Protein AF-A0A2A5B3B3-F1 (afdb_monomer)

Nearest PDB structures (foldseek):
  5e7t-assembly1_H  TM=2.830E-01  e=7.795E-01  Lactococcus phage Tuc2009
  4aw7-assembly1_A  TM=4.438E-01  e=1.758E+00  Phocaeicola plebeius
  5z5p-assembly1_A  TM=1.724E-01  e=3.014E-02  Canavalia ensiformis
  7y1c-assembly1_Y  TM=3.079E-01  e=1.959E+00  Klebsiella phage Kp9

Mean predicted aligned error: 10.79 Å

Structure (mmCIF, N/CA/C/O backbone):
data_AF-A0A2A5B3B3-F1
#
_entry.id   AF-A0A2A5B3B3-F1
#
loop_
_atom_site.group_PDB
_atom_site.id
_atom_site.type_symbol
_atom_site.label_atom_id
_atom_site.label_alt_id
_atom_site.label_comp_id
_atom_site.label_asym_id
_atom_site.label_entity_id
_atom_site.label_seq_id
_atom_site.pdbx_PDB_ins_code
_atom_site.Cartn_x
_atom_site.Cartn_y
_atom_site.Cartn_z
_atom_site.occupancy
_atom_site.B_iso_or_equiv
_atom_site.auth_seq_id
_atom_site.auth_comp_id
_atom_site.auth_asym_id
_atom_site.auth_atom_id
_atom_site.pdbx_PDB_model_num
ATOM 1 N N . MET A 1 1 ? 0.116 -4.319 -16.650 1.00 27.59 1 MET A N 1
ATOM 2 C CA . MET A 1 1 ? 0.421 -5.768 -16.640 1.00 27.59 1 MET A CA 1
ATOM 3 C C . MET A 1 1 ? 1.674 -6.080 -15.821 1.00 27.59 1 MET A C 1
ATOM 5 O O . MET A 1 1 ? 2.688 -6.594 -16.297 1.00 27.59 1 MET A O 1
ATOM 9 N N . PHE A 1 2 ? 1.588 -5.738 -14.545 1.00 26.83 2 PHE A N 1
ATOM 10 C CA . PHE A 1 2 ? 2.648 -5.792 -13.548 1.00 26.83 2 PHE A CA 1
ATOM 11 C C . PHE A 1 2 ? 1.962 -5.906 -12.208 1.00 26.83 2 PHE A C 1
ATOM 13 O O . PHE A 1 2 ? 0.902 -5.311 -12.077 1.00 26.83 2 PHE A O 1
ATOM 20 N N . PHE A 1 3 ? 2.552 -6.614 -11.249 1.00 30.78 3 PHE A N 1
ATOM 21 C CA . PHE A 1 3 ? 1.989 -6.686 -9.908 1.00 30.78 3 PHE A CA 1
ATOM 22 C C . PHE A 1 3 ? 3.079 -6.775 -8.860 1.00 30.78 3 PHE A C 1
ATOM 24 O O . PHE A 1 3 ? 3.384 -7.839 -8.329 1.00 30.78 3 PHE A O 1
ATOM 31 N N . GLU A 1 4 ? 3.581 -5.609 -8.490 1.00 24.81 4 GLU A N 1
ATOM 32 C CA . GLU A 1 4 ? 3.582 -5.293 -7.070 1.00 24.81 4 GLU A CA 1
ATOM 33 C C . GLU A 1 4 ? 2.116 -5.294 -6.649 1.00 24.81 4 GLU A C 1
ATOM 35 O O . GLU A 1 4 ? 1.311 -4.608 -7.274 1.00 24.81 4 GLU A O 1
ATOM 40 N N . ARG A 1 5 ? 1.726 -6.115 -5.678 1.00 30.06 5 ARG A N 1
ATOM 41 C CA . ARG A 1 5 ? 0.464 -5.888 -4.978 1.00 30.06 5 ARG A CA 1
ATOM 42 C C . ARG A 1 5 ? 0.722 -5.994 -3.510 1.00 30.06 5 ARG A C 1
ATOM 44 O O . ARG A 1 5 ? 1.051 -7.064 -2.996 1.00 30.06 5 ARG A O 1
ATOM 51 N N . ILE A 1 6 ? 0.566 -4.854 -2.869 1.00 29.91 6 ILE A N 1
ATOM 52 C CA . ILE A 1 6 ? 0.465 -4.797 -1.435 1.00 29.91 6 ILE A CA 1
ATOM 53 C C . ILE A 1 6 ? -1.002 -4.817 -1.094 1.00 29.91 6 ILE A C 1
ATOM 55 O O . ILE A 1 6 ? -1.733 -3.913 -1.485 1.00 29.91 6 ILE A O 1
ATOM 59 N N . ILE A 1 7 ? -1.422 -5.878 -0.414 1.00 33.03 7 ILE A N 1
ATOM 60 C CA . ILE A 1 7 ? -2.744 -5.930 0.196 1.00 33.03 7 ILE A CA 1
ATOM 61 C C . ILE A 1 7 ? -2.566 -5.304 1.564 1.00 33.03 7 ILE A C 1
ATOM 63 O O . ILE A 1 7 ? -1.892 -5.866 2.433 1.00 33.03 7 ILE A O 1
ATOM 67 N N . LEU A 1 8 ? -3.127 -4.113 1.721 1.00 30.69 8 LEU A N 1
ATOM 68 C CA . LEU A 1 8 ? -3.201 -3.478 3.012 1.00 30.69 8 LEU A CA 1
ATOM 69 C C . LEU A 1 8 ? -4.588 -3.679 3.611 1.00 30.69 8 LEU A C 1
ATOM 71 O O . LEU A 1 8 ? -5.578 -3.308 2.988 1.00 30.69 8 LEU A O 1
ATOM 75 N N . ILE A 1 9 ? -4.643 -4.230 4.820 1.00 35.09 9 ILE A N 1
ATOM 76 C CA . ILE A 1 9 ? -5.879 -4.437 5.577 1.00 35.09 9 ILE A CA 1
ATOM 77 C C . ILE A 1 9 ? -5.788 -3.614 6.852 1.00 35.09 9 ILE A C 1
ATOM 79 O O . ILE A 1 9 ? -4.831 -3.784 7.598 1.00 35.09 9 ILE A O 1
ATOM 83 N N . VAL A 1 10 ? -6.768 -2.755 7.118 1.00 30.94 10 VAL A N 1
ATOM 84 C CA . VAL A 1 10 ? -6.837 -1.951 8.347 1.00 30.94 10 VAL A CA 1
ATOM 85 C C . VAL A 1 10 ? -8.180 -2.183 9.046 1.00 30.94 10 VAL A C 1
ATOM 87 O O . VAL A 1 10 ? -9.228 -2.125 8.410 1.00 30.94 10 VAL A O 1
ATOM 90 N N . GLU A 1 11 ? -8.152 -2.446 10.350 1.00 30.00 11 GLU A N 1
ATOM 91 C CA . GLU A 1 11 ? -9.247 -2.972 11.173 1.00 30.00 11 GLU A CA 1
ATOM 92 C C . GLU A 1 11 ? -9.235 -2.416 12.611 1.00 30.00 11 GLU A C 1
ATOM 94 O O . GLU A 1 11 ? -8.296 -1.756 13.016 1.00 30.00 11 GLU A O 1
ATOM 99 N N . TYR A 1 12 ? -10.260 -2.699 13.422 1.00 25.06 12 TYR A N 1
ATOM 100 C CA . TYR A 1 12 ? -10.335 -2.397 14.865 1.00 25.06 12 TYR A CA 1
ATOM 101 C C . TYR A 1 12 ? -10.727 -3.654 15.654 1.00 25.06 12 TYR A C 1
ATOM 103 O O . TYR A 1 12 ? -11.556 -4.430 15.178 1.00 25.06 12 TYR A O 1
ATOM 111 N N . GLN A 1 13 ? -10.221 -3.834 16.884 1.00 28.58 13 GLN A N 1
ATOM 112 C CA . GLN A 1 13 ? -10.591 -4.972 17.744 1.00 28.58 13 GLN A CA 1
ATOM 113 C C . GLN A 1 13 ? -10.863 -4.628 19.219 1.00 28.58 13 GLN A C 1
ATOM 115 O O . GLN A 1 13 ? -10.066 -3.967 19.885 1.00 28.58 13 GLN A O 1
ATOM 120 N N . TYR A 1 14 ? -11.950 -5.207 19.754 1.00 26.56 14 TYR A N 1
ATOM 121 C CA . TYR A 1 14 ? -12.186 -5.432 21.187 1.00 26.56 14 TYR A CA 1
ATOM 122 C C . TYR A 1 14 ? -11.670 -6.820 21.600 1.00 26.56 14 TYR A C 1
ATOM 124 O O . TYR A 1 14 ? -11.881 -7.817 20.916 1.00 26.56 14 TYR A O 1
ATOM 132 N N . PHE A 1 15 ? -11.023 -6.874 22.761 1.00 23.19 15 PHE A N 1
ATOM 133 C CA . PHE A 1 15 ? -10.396 -8.060 23.342 1.00 23.19 15 PHE A CA 1
ATOM 134 C C . PHE A 1 15 ? -11.430 -9.037 23.935 1.00 23.19 15 PHE A C 1
ATOM 136 O O . PHE A 1 15 ? -12.363 -8.621 24.622 1.00 23.19 15 PHE A O 1
ATOM 143 N N . SER A 1 16 ? -11.231 -10.346 23.762 1.00 22.64 16 SER A N 1
ATOM 144 C CA . SER A 1 16 ? -11.820 -11.381 24.626 1.00 22.64 16 SER A CA 1
ATOM 145 C C . SER A 1 16 ? -10.868 -12.575 24.721 1.00 22.64 16 SER A C 1
ATOM 147 O O . SER A 1 16 ? -10.699 -13.328 23.768 1.00 22.64 16 SER A O 1
ATOM 149 N N . ILE A 1 17 ? -10.233 -12.745 25.886 1.00 22.00 17 ILE A N 1
ATOM 150 C CA . ILE A 1 17 ? -9.524 -13.979 26.249 1.00 22.00 17 ILE A CA 1
ATOM 151 C C . ILE A 1 17 ? -10.577 -15.051 26.527 1.00 22.00 17 ILE A C 1
ATOM 153 O O . ILE A 1 17 ? -11.366 -14.912 27.460 1.00 22.00 17 ILE A O 1
ATOM 157 N N . VAL A 1 18 ? -10.536 -16.152 25.778 1.00 22.53 18 VAL A N 1
ATOM 158 C CA . VAL A 1 18 ? -11.145 -17.418 26.197 1.00 22.53 18 VAL A CA 1
ATOM 159 C C . VAL A 1 18 ? -10.015 -18.418 26.415 1.00 22.53 18 VAL A C 1
ATOM 161 O O . VAL A 1 18 ? -9.500 -19.025 25.482 1.00 22.53 18 VAL A O 1
ATOM 164 N N . LEU A 1 19 ? -9.604 -18.565 27.674 1.00 24.16 19 LEU A N 1
ATOM 165 C CA . LEU A 1 19 ? -8.874 -19.743 28.134 1.00 24.16 19 LEU A CA 1
ATOM 166 C C . LEU A 1 19 ? -9.893 -20.871 28.303 1.00 24.16 19 LEU A C 1
ATOM 168 O O . LEU A 1 19 ? -10.779 -20.767 29.150 1.00 24.16 19 LEU A O 1
ATOM 172 N N . SER A 1 20 ? -9.753 -21.964 27.553 1.00 22.19 20 SER A N 1
ATOM 173 C CA . SER A 1 20 ? -10.436 -23.217 27.883 1.00 22.19 20 SER A CA 1
ATOM 174 C C . SER A 1 20 ? -9.418 -24.334 28.094 1.00 22.19 20 SER A C 1
ATOM 176 O O . SER A 1 20 ? -8.816 -24.833 27.145 1.00 22.19 20 SER A O 1
ATOM 178 N N . PHE A 1 21 ? -9.261 -24.755 29.347 1.00 30.12 21 PHE A N 1
ATOM 179 C CA . PHE A 1 21 ? -8.814 -26.107 29.663 1.00 30.12 21 PHE A CA 1
ATOM 180 C C . PHE A 1 21 ? -10.044 -27.011 29.706 1.00 30.12 21 PHE A C 1
ATOM 182 O O . PHE A 1 21 ? -11.013 -26.682 30.390 1.00 30.12 21 PHE A O 1
ATOM 189 N N . GLN A 1 22 ? -9.992 -28.180 29.065 1.00 23.42 22 GLN A N 1
ATOM 190 C CA . GLN A 1 22 ? -10.869 -29.281 29.455 1.00 23.42 22 GLN A CA 1
ATOM 191 C C . GLN A 1 22 ? -10.184 -30.639 29.289 1.00 23.42 22 GLN A C 1
ATOM 193 O O . GLN A 1 22 ? -9.881 -31.101 28.194 1.00 23.42 22 GLN A O 1
ATOM 198 N N . HIS A 1 23 ? -9.954 -31.267 30.439 1.00 28.05 23 HIS A N 1
ATOM 199 C CA . HIS A 1 23 ? -9.705 -32.688 30.613 1.00 28.05 23 HIS A CA 1
ATOM 200 C C . HIS A 1 23 ? -11.067 -33.391 30.673 1.00 28.05 23 HIS A C 1
ATOM 202 O O . HIS A 1 23 ? -11.901 -32.994 31.485 1.00 28.05 23 HIS A O 1
ATOM 208 N N . SER A 1 24 ? -11.308 -34.429 29.869 1.00 26.69 24 SER A N 1
ATOM 209 C CA . SER A 1 24 ? -12.260 -35.483 30.244 1.00 26.69 24 SER A CA 1
ATOM 210 C C . SER A 1 24 ? -12.010 -36.784 29.478 1.00 26.69 24 SER A C 1
ATOM 212 O O . SER A 1 24 ? -11.481 -36.813 28.370 1.00 26.69 24 SER A O 1
ATOM 214 N N . THR A 1 25 ? -12.321 -37.864 30.176 1.00 33.91 25 THR A N 1
ATOM 215 C CA . THR A 1 25 ? -11.949 -39.264 29.986 1.00 33.91 25 THR A CA 1
ATOM 216 C C . THR A 1 25 ? -12.931 -40.066 29.120 1.00 33.91 25 THR A C 1
ATOM 218 O O . THR A 1 25 ? -14.130 -39.842 29.211 1.00 33.91 25 THR A O 1
ATOM 221 N N . LEU A 1 26 ? -12.396 -41.089 28.428 1.00 32.44 26 LEU A N 1
ATOM 222 C CA . LEU A 1 26 ? -12.968 -42.429 28.149 1.00 32.44 26 LEU A CA 1
ATOM 223 C C . LEU A 1 26 ? -14.417 -42.544 27.608 1.00 32.44 26 LEU A C 1
ATOM 225 O O . LEU A 1 26 ? -15.369 -42.402 28.365 1.00 32.44 26 LEU A O 1
ATOM 229 N N . ASN A 1 27 ? -14.595 -43.034 26.368 1.00 31.05 27 ASN A N 1
ATOM 230 C CA . ASN A 1 27 ? -14.890 -44.456 26.063 1.00 31.05 27 ASN A CA 1
ATOM 231 C C . ASN A 1 27 ? -15.492 -44.699 24.657 1.00 31.05 27 ASN A C 1
ATOM 233 O O . ASN A 1 27 ? -16.389 -43.995 24.210 1.00 31.05 27 ASN A O 1
ATOM 237 N N . ASN A 1 28 ? -15.068 -45.836 24.091 1.00 29.73 28 ASN A N 1
ATOM 238 C CA . ASN A 1 28 ? -15.704 -46.709 23.092 1.00 29.73 28 ASN A CA 1
ATOM 239 C C . ASN A 1 28 ? -15.605 -46.415 21.580 1.00 29.73 28 ASN A C 1
ATOM 241 O O . ASN A 1 28 ? -16.316 -45.610 20.988 1.00 29.73 28 ASN A O 1
ATOM 245 N N . PHE A 1 29 ? -14.758 -47.254 20.975 1.00 31.16 29 PHE A N 1
ATOM 246 C CA . PHE A 1 29 ? -14.658 -47.653 19.576 1.00 31.16 29 PHE A CA 1
ATOM 247 C C . PHE A 1 29 ? -15.926 -48.340 19.040 1.00 31.16 29 PHE A C 1
ATOM 249 O O . PHE A 1 29 ? -16.520 -49.171 19.724 1.00 31.16 29 PHE A O 1
ATOM 256 N N . ASN A 1 30 ? -16.207 -48.130 17.750 1.00 27.97 30 ASN A N 1
ATOM 257 C CA . ASN A 1 30 ? -16.529 -49.215 16.815 1.00 27.97 30 ASN A CA 1
ATOM 258 C C . ASN A 1 30 ? -16.166 -48.785 15.384 1.00 27.97 30 ASN A C 1
ATOM 260 O O . ASN A 1 30 ? -16.837 -47.955 14.776 1.00 27.97 30 ASN A O 1
ATOM 264 N N . LEU A 1 31 ? -15.073 -49.352 14.868 1.00 34.12 31 LEU A N 1
ATOM 265 C CA . LEU A 1 31 ? -14.615 -49.227 13.485 1.00 34.12 31 LEU A CA 1
ATOM 266 C C . LEU A 1 31 ? -15.089 -50.459 12.711 1.00 34.12 31 LEU A C 1
ATOM 268 O O . LEU A 1 31 ? -14.808 -51.594 13.097 1.00 34.12 31 LEU A O 1
ATOM 272 N N . ILE A 1 32 ? -15.820 -50.219 11.625 1.00 34.78 32 ILE A N 1
ATOM 273 C CA . ILE A 1 32 ? -16.221 -51.240 10.659 1.00 34.78 32 ILE A CA 1
ATOM 274 C C . ILE A 1 32 ? -14.987 -51.715 9.884 1.00 34.78 32 ILE A C 1
ATOM 276 O O . ILE A 1 32 ? -14.178 -50.921 9.407 1.00 34.78 32 ILE A O 1
ATOM 280 N N . ASN A 1 33 ? -14.884 -53.038 9.778 1.00 32.62 33 ASN A N 1
ATOM 281 C CA . ASN A 1 33 ? -13.862 -53.790 9.064 1.00 32.62 33 ASN A CA 1
ATOM 282 C C . ASN A 1 33 ? -13.770 -53.427 7.575 1.00 32.62 33 ASN A C 1
ATOM 284 O O . ASN A 1 33 ? -14.748 -53.567 6.843 1.00 32.62 33 ASN A O 1
ATOM 288 N N . VAL A 1 34 ? -12.548 -53.164 7.109 1.00 32.88 34 VAL A N 1
ATOM 289 C CA . VAL A 1 34 ? -12.091 -53.578 5.776 1.00 32.88 34 VAL A CA 1
ATOM 290 C C . VAL A 1 34 ? -10.755 -54.293 5.964 1.00 32.88 34 VAL A C 1
ATOM 292 O O . VAL A 1 34 ? -9.739 -53.683 6.286 1.00 32.88 34 VAL A O 1
ATOM 295 N N . PHE A 1 35 ? -10.780 -55.615 5.813 1.00 33.09 35 PHE A N 1
ATOM 296 C CA . PHE A 1 35 ? -9.584 -56.438 5.665 1.00 33.09 35 PHE A CA 1
ATOM 297 C C . PHE A 1 35 ? -9.117 -56.362 4.211 1.00 33.09 35 PHE A C 1
ATOM 299 O O . PHE A 1 35 ? -9.934 -56.567 3.319 1.00 33.09 35 PHE A O 1
ATOM 306 N N . LEU A 1 36 ? -7.811 -56.187 3.993 1.00 29.66 36 LEU A N 1
ATOM 307 C CA . LEU A 1 36 ? -7.030 -57.042 3.090 1.00 29.66 36 LEU A CA 1
ATOM 308 C C . LEU A 1 36 ? -5.521 -56.855 3.346 1.00 29.66 36 LEU A C 1
ATOM 310 O O . LEU A 1 36 ? -4.916 -55.853 2.987 1.00 29.66 36 LEU A O 1
ATOM 314 N N . LEU A 1 37 ? -4.971 -57.854 4.045 1.00 38.91 37 LEU A N 1
ATOM 315 C CA . LEU A 1 37 ? -3.647 -58.474 3.896 1.00 38.91 37 LEU A CA 1
ATOM 316 C C . LEU A 1 37 ? -2.558 -57.673 3.155 1.00 38.91 37 LEU A C 1
ATOM 318 O O . LEU A 1 37 ? -2.475 -57.769 1.940 1.00 38.91 37 LEU A O 1
ATOM 322 N N . TYR A 1 38 ? -1.636 -57.045 3.893 1.00 36.12 38 TYR A N 1
ATOM 323 C CA . TYR A 1 38 ? -0.226 -56.907 3.496 1.00 36.12 38 TYR A CA 1
ATOM 324 C C . TYR A 1 38 ? 0.662 -56.874 4.753 1.00 36.12 38 TYR A C 1
ATOM 326 O O . TYR A 1 38 ? 0.237 -56.439 5.823 1.00 36.12 38 TYR A O 1
ATOM 334 N N . GLU A 1 39 ? 1.863 -57.438 4.643 1.00 42.19 39 GLU A N 1
ATOM 335 C CA . GLU A 1 39 ? 2.746 -57.828 5.746 1.00 42.19 39 GLU A CA 1
ATOM 336 C C . GLU A 1 39 ? 3.036 -56.732 6.792 1.00 42.19 39 GLU A C 1
ATOM 338 O O . GLU A 1 39 ? 3.259 -55.560 6.484 1.00 42.19 39 GLU A O 1
ATOM 343 N N . LYS A 1 40 ? 3.092 -57.163 8.062 1.00 46.00 40 LYS A N 1
ATOM 344 C CA . LYS A 1 40 ? 3.142 -56.363 9.303 1.00 46.00 40 LYS A CA 1
ATOM 345 C C . LYS A 1 40 ? 4.303 -55.360 9.451 1.00 46.00 40 LYS A C 1
ATOM 347 O O . LYS A 1 40 ? 4.332 -54.657 10.454 1.00 46.00 40 LYS A O 1
ATOM 352 N N . ASN A 1 41 ? 5.208 -55.237 8.482 1.00 49.62 41 ASN A N 1
ATOM 353 C CA . ASN A 1 41 ? 6.375 -54.350 8.578 1.00 49.62 41 ASN A CA 1
ATOM 354 C C . ASN A 1 41 ? 6.298 -53.078 7.715 1.00 49.62 41 ASN A C 1
ATOM 356 O O . ASN A 1 41 ? 7.149 -52.207 7.871 1.00 49.62 41 ASN A O 1
ATOM 360 N N . TYR A 1 42 ? 5.273 -52.910 6.868 1.00 48.91 42 TYR A N 1
ATOM 361 C CA . TYR A 1 42 ? 5.148 -51.717 6.006 1.00 48.91 42 TYR A CA 1
ATOM 362 C C . TYR A 1 42 ? 4.035 -50.744 6.413 1.00 48.91 42 TYR A C 1
ATOM 364 O O . TYR A 1 42 ? 4.020 -49.608 5.943 1.00 48.91 42 TYR A O 1
ATOM 372 N N . PHE A 1 43 ? 3.139 -51.130 7.328 1.00 50.00 43 PHE A N 1
ATOM 373 C CA . PHE A 1 43 ? 2.037 -50.263 7.768 1.00 50.00 43 PHE A CA 1
ATOM 374 C C . PHE A 1 43 ? 2.539 -48.989 8.472 1.00 50.00 43 PHE A C 1
ATOM 376 O O . PHE A 1 43 ? 2.031 -47.898 8.225 1.00 50.00 43 PHE A O 1
ATOM 383 N N . PHE A 1 44 ? 3.607 -49.100 9.272 1.00 51.72 44 PHE A N 1
ATOM 384 C CA . PHE A 1 44 ? 4.262 -47.937 9.881 1.00 51.72 44 PHE A CA 1
ATOM 385 C C . PHE A 1 44 ? 4.984 -47.055 8.855 1.00 51.72 44 PHE A C 1
ATOM 387 O O . PHE A 1 44 ? 4.979 -45.837 9.002 1.00 51.72 44 PHE A O 1
ATOM 394 N N . ILE A 1 45 ? 5.549 -47.640 7.793 1.00 57.19 45 ILE A N 1
ATOM 395 C CA . ILE A 1 45 ? 6.221 -46.888 6.720 1.00 57.19 45 ILE A CA 1
ATOM 396 C C . ILE A 1 45 ? 5.194 -46.083 5.911 1.00 57.19 45 ILE A C 1
ATOM 398 O O . ILE A 1 45 ? 5.449 -44.928 5.578 1.00 57.19 45 ILE A O 1
ATOM 402 N N . PHE A 1 46 ? 4.006 -46.644 5.667 1.00 54.16 46 PHE A N 1
ATOM 403 C CA . PHE A 1 46 ? 2.924 -45.944 4.972 1.00 54.16 46 PHE A CA 1
ATOM 404 C C . PHE A 1 46 ? 2.334 -44.800 5.812 1.00 54.16 46 PHE A C 1
ATOM 406 O O . PHE A 1 46 ? 2.076 -43.726 5.277 1.00 54.16 46 PHE A O 1
ATOM 413 N N . LEU A 1 47 ? 2.188 -44.983 7.132 1.00 52.75 47 LEU A N 1
ATOM 414 C CA . LEU A 1 47 ? 1.723 -43.925 8.041 1.00 52.75 47 LEU A CA 1
ATOM 415 C C . LEU A 1 47 ? 2.751 -42.783 8.176 1.00 52.75 47 LEU A C 1
ATOM 417 O O . LEU A 1 47 ? 2.373 -41.615 8.246 1.00 52.75 47 LEU A O 1
ATOM 421 N N . PHE A 1 48 ? 4.047 -43.115 8.159 1.00 53.41 48 PHE A N 1
ATOM 422 C CA . PHE A 1 48 ? 5.139 -42.138 8.183 1.00 53.41 48 PHE A CA 1
ATOM 423 C C . PHE A 1 48 ? 5.208 -41.340 6.870 1.00 53.41 48 PHE A C 1
ATOM 425 O O . PHE A 1 48 ? 5.345 -40.121 6.902 1.00 53.41 48 PHE A O 1
ATOM 432 N N . PHE A 1 49 ? 5.007 -41.990 5.716 1.00 52.28 49 PHE A N 1
ATOM 433 C CA . PHE A 1 49 ? 4.887 -41.297 4.426 1.00 52.28 49 PHE A CA 1
ATOM 434 C C . PHE A 1 49 ? 3.624 -40.429 4.335 1.00 52.28 49 PHE A C 1
ATOM 436 O O . PHE A 1 49 ? 3.684 -39.329 3.793 1.00 52.28 49 PHE A O 1
ATOM 443 N N . TYR A 1 50 ? 2.499 -40.861 4.915 1.00 51.81 50 TYR A N 1
ATOM 444 C CA . TYR A 1 50 ? 1.264 -40.070 4.942 1.00 51.81 50 TYR A CA 1
ATOM 445 C C . TYR A 1 50 ? 1.411 -38.788 5.784 1.00 51.81 50 TYR A C 1
ATOM 447 O O . TYR A 1 50 ? 0.913 -37.735 5.394 1.00 51.81 50 TYR A O 1
ATOM 455 N N . PHE A 1 51 ? 2.177 -38.833 6.883 1.00 48.91 51 PHE A N 1
ATOM 456 C CA . PHE A 1 51 ? 2.527 -37.640 7.671 1.00 48.91 51 PHE A CA 1
ATOM 457 C C . PHE A 1 51 ? 3.504 -36.692 6.951 1.00 48.91 51 PHE A C 1
ATOM 459 O O . PHE A 1 51 ? 3.450 -35.480 7.165 1.00 48.91 51 PHE A O 1
ATOM 466 N N . PHE A 1 52 ? 4.364 -37.213 6.070 1.00 48.00 52 PHE A N 1
ATOM 467 C CA . PHE A 1 52 ? 5.266 -36.390 5.255 1.00 48.00 52 PHE A CA 1
ATOM 468 C C . PHE A 1 52 ? 4.581 -35.750 4.036 1.00 48.00 52 PHE A C 1
ATOM 470 O O . PHE A 1 52 ? 5.003 -34.680 3.607 1.00 48.00 52 PHE A O 1
ATOM 477 N N . ILE A 1 53 ? 3.504 -36.344 3.510 1.00 50.56 53 ILE A N 1
ATOM 478 C CA . ILE A 1 53 ? 2.774 -35.813 2.342 1.00 50.56 53 ILE A CA 1
ATOM 479 C C . ILE A 1 53 ? 1.732 -34.745 2.736 1.00 50.56 53 ILE A C 1
ATOM 481 O O . ILE A 1 53 ? 1.372 -33.912 1.910 1.00 50.56 53 ILE A O 1
ATOM 485 N N . LEU A 1 54 ? 1.299 -34.683 4.001 1.00 43.62 54 LEU A N 1
ATOM 486 C CA . LEU A 1 54 ? 0.350 -33.661 4.480 1.00 43.62 54 LEU A CA 1
ATOM 487 C C . LEU A 1 54 ? 0.994 -32.325 4.898 1.00 43.62 54 LEU A C 1
ATOM 489 O O . LEU A 1 54 ? 0.285 -31.411 5.306 1.00 43.62 54 LEU A O 1
ATOM 493 N N . ASN A 1 55 ? 2.313 -32.174 4.747 1.00 40.25 55 ASN A N 1
ATOM 494 C CA . ASN A 1 55 ? 3.013 -30.893 4.895 1.00 40.25 55 ASN A CA 1
ATOM 495 C C . ASN A 1 55 ? 3.265 -30.221 3.538 1.00 40.25 55 ASN A C 1
ATOM 497 O O . ASN A 1 55 ? 4.323 -29.635 3.300 1.00 40.25 55 ASN A O 1
ATOM 501 N N . THR A 1 56 ? 2.297 -30.276 2.622 1.00 40.38 56 THR A N 1
ATOM 502 C CA . THR A 1 56 ? 2.276 -29.291 1.542 1.00 40.38 56 THR A CA 1
ATOM 503 C C . THR A 1 56 ? 1.897 -27.958 2.168 1.00 40.38 56 THR A C 1
ATOM 505 O O . THR A 1 56 ? 0.717 -27.657 2.343 1.00 40.38 56 THR A O 1
ATOM 508 N N . ASN A 1 57 ? 2.912 -27.182 2.553 1.00 37.12 57 ASN A N 1
ATOM 509 C CA . ASN A 1 57 ? 2.757 -25.770 2.858 1.00 37.12 57 ASN A CA 1
ATOM 510 C C . ASN A 1 57 ? 2.013 -25.136 1.681 1.00 37.12 57 ASN A C 1
ATOM 512 O O . ASN A 1 57 ? 2.564 -24.988 0.590 1.00 37.12 57 ASN A O 1
ATOM 516 N N . CYS A 1 58 ? 0.746 -24.795 1.890 1.00 33.69 58 CYS A N 1
ATOM 517 C CA . CYS A 1 58 ? 0.053 -23.873 1.016 1.00 33.69 58 CYS A CA 1
ATOM 518 C C . CYS A 1 58 ? 0.691 -22.509 1.292 1.00 33.69 58 CYS A C 1
ATOM 520 O O . CYS A 1 58 ? 0.273 -21.801 2.204 1.00 33.69 58 CYS A O 1
ATOM 522 N N . ILE A 1 59 ? 1.775 -22.194 0.581 1.00 41.66 59 ILE A N 1
ATOM 523 C CA . ILE A 1 59 ? 2.395 -20.872 0.631 1.00 41.66 59 ILE A CA 1
ATOM 524 C C . ILE A 1 59 ? 1.416 -19.943 -0.088 1.00 41.66 59 ILE A C 1
ATOM 526 O O . ILE A 1 59 ? 1.309 -19.935 -1.316 1.00 41.66 59 ILE A O 1
ATOM 530 N N . GLY A 1 60 ? 0.589 -19.271 0.699 1.00 47.56 60 GLY A N 1
ATOM 531 C CA . GLY A 1 60 ? -0.204 -18.137 0.262 1.00 47.56 60 GLY A CA 1
ATOM 532 C C . GLY A 1 60 ? 0.336 -16.900 0.951 1.00 47.56 60 GLY A C 1
ATOM 533 O O . GLY A 1 60 ? 0.563 -16.970 2.151 1.00 47.56 60 GLY A O 1
ATOM 534 N N . GLN A 1 61 ? 0.506 -15.820 0.185 1.00 59.53 61 GLN A N 1
ATOM 535 C CA . GLN A 1 61 ? 0.681 -14.426 0.607 1.00 59.53 61 GLN A CA 1
ATOM 536 C C . GLN A 1 61 ? 1.699 -14.189 1.715 1.00 59.53 61 GLN A C 1
ATOM 538 O O . GLN A 1 61 ? 1.520 -14.568 2.872 1.00 59.53 61 GLN A O 1
ATOM 543 N N . THR A 1 62 ? 2.744 -13.436 1.390 1.00 75.00 62 THR A N 1
ATOM 544 C CA . THR A 1 62 ? 3.750 -13.109 2.396 1.00 75.00 62 THR A CA 1
ATOM 545 C C . THR A 1 62 ? 3.228 -11.964 3.257 1.00 75.00 62 THR A C 1
ATOM 547 O O . THR A 1 62 ? 3.325 -10.801 2.870 1.00 75.00 62 THR A O 1
ATOM 550 N N . LEU A 1 63 ? 2.658 -12.281 4.424 1.00 88.44 63 LEU A N 1
ATOM 551 C CA . LEU A 1 63 ? 2.415 -11.282 5.464 1.00 88.44 63 LEU A CA 1
ATOM 552 C C . LEU A 1 63 ? 3.762 -10.670 5.858 1.00 88.44 63 LEU A C 1
ATOM 554 O O . LEU A 1 63 ? 4.621 -11.359 6.407 1.00 88.44 63 LEU A O 1
ATOM 558 N N . TYR A 1 64 ? 3.946 -9.388 5.567 1.00 90.94 64 TYR A N 1
ATOM 559 C CA . TYR A 1 64 ? 5.191 -8.679 5.838 1.00 90.94 64 TYR A CA 1
ATOM 560 C C . TYR A 1 64 ? 5.156 -7.959 7.182 1.00 90.94 64 TYR A C 1
ATOM 562 O O . TYR A 1 64 ? 6.111 -8.029 7.955 1.00 90.94 64 TYR A O 1
ATOM 570 N N . HIS A 1 65 ? 4.045 -7.289 7.485 1.00 93.94 65 HIS A N 1
ATOM 571 C CA . HIS A 1 65 ? 3.862 -6.607 8.758 1.00 93.94 65 HIS A CA 1
ATOM 572 C C . HIS A 1 65 ? 2.417 -6.730 9.227 1.00 93.94 65 HIS A C 1
ATOM 574 O O . HIS A 1 65 ? 1.497 -6.611 8.428 1.00 93.94 65 HIS A O 1
ATOM 580 N N . ALA A 1 66 ? 2.229 -6.957 10.521 1.00 92.31 66 ALA A N 1
ATOM 581 C CA . ALA A 1 66 ? 0.935 -6.934 11.182 1.00 92.31 66 ALA A CA 1
ATOM 582 C C . ALA A 1 66 ? 1.094 -6.225 12.518 1.00 92.31 66 ALA A C 1
ATOM 584 O O . ALA A 1 66 ? 2.124 -6.405 13.176 1.00 92.31 66 ALA A O 1
ATOM 585 N N . ASP A 1 67 ? 0.090 -5.462 12.933 1.00 92.44 67 ASP A N 1
ATOM 586 C CA . ASP A 1 67 ? 0.159 -4.789 14.218 1.00 92.44 67 ASP A CA 1
ATOM 587 C C . ASP A 1 67 ? -1.183 -4.370 14.796 1.00 92.44 67 ASP A C 1
ATOM 589 O O . ASP A 1 67 ? -2.122 -4.128 14.051 1.00 92.44 67 ASP A O 1
ATOM 593 N N . LEU A 1 68 ? -1.229 -4.218 16.121 1.00 92.00 68 LEU A N 1
ATOM 594 C CA . LEU A 1 68 ? -2.413 -3.872 16.902 1.00 92.00 68 LEU A CA 1
ATOM 595 C C . LEU A 1 68 ? -2.058 -2.802 17.947 1.00 92.00 68 LEU A C 1
ATOM 597 O O . LEU A 1 68 ? -1.319 -3.072 18.894 1.00 92.00 68 LEU A O 1
ATOM 601 N N . TYR A 1 69 ? -2.584 -1.587 17.798 1.00 94.94 69 TYR A N 1
ATOM 602 C CA . TYR A 1 69 ? -2.174 -0.418 18.591 1.00 94.94 69 TYR A CA 1
ATOM 603 C C . TYR A 1 69 ? -3.247 0.675 18.587 1.00 94.94 69 TYR A C 1
ATOM 605 O O . TYR A 1 69 ? -4.154 0.650 17.771 1.00 94.94 69 TYR A O 1
ATOM 613 N N . LYS A 1 70 ? -3.163 1.660 19.487 1.00 96.44 70 LYS A N 1
ATOM 614 C CA . LYS A 1 70 ? -4.072 2.819 19.478 1.00 96.44 70 LYS A CA 1
ATOM 615 C C . LYS A 1 70 ? -3.571 3.889 18.524 1.00 96.44 70 LYS A C 1
ATOM 617 O O . LYS A 1 70 ? -2.525 4.477 18.778 1.00 96.44 70 LYS A O 1
ATOM 622 N N . GLY A 1 71 ? -4.285 4.156 17.444 1.00 96.69 71 GLY A N 1
ATOM 623 C CA . GLY A 1 71 ? -3.803 5.125 16.472 1.00 96.69 71 GLY A CA 1
ATOM 624 C C . GLY A 1 71 ? -4.469 4.995 15.121 1.00 96.69 71 GLY A C 1
ATOM 625 O O . GLY A 1 71 ? -5.644 4.643 15.024 1.00 96.69 71 GLY A O 1
ATOM 626 N N . GLY A 1 72 ? -3.698 5.308 14.091 1.00 97.06 72 GLY A N 1
ATOM 627 C CA . GLY A 1 72 ? -4.139 5.252 12.713 1.00 97.06 72 GLY A CA 1
ATOM 628 C C . GLY A 1 72 ? -3.023 4.819 11.783 1.00 97.06 72 GLY A C 1
ATOM 629 O O . GLY A 1 72 ? -1.920 4.432 12.197 1.00 97.06 72 GLY A O 1
ATOM 630 N N . VAL A 1 73 ? -3.351 4.829 10.506 1.00 98.44 73 VAL A N 1
ATOM 631 C CA . VAL A 1 73 ? -2.473 4.364 9.447 1.00 98.44 73 VAL A CA 1
ATOM 632 C C . VAL A 1 73 ? -2.797 5.102 8.161 1.00 98.44 73 VAL A C 1
ATOM 634 O O . VAL A 1 73 ? -3.952 5.409 7.892 1.00 98.44 73 VAL A O 1
ATOM 637 N N . THR A 1 74 ? -1.780 5.414 7.373 1.00 98.62 74 THR A N 1
ATOM 638 C CA . THR A 1 74 ? -1.921 6.102 6.089 1.00 98.62 74 THR A CA 1
ATOM 639 C C . THR A 1 74 ? -1.000 5.466 5.067 1.00 98.62 74 THR A C 1
ATOM 641 O O . THR A 1 74 ? 0.080 4.972 5.406 1.00 98.62 74 THR A O 1
ATOM 644 N N . GLY A 1 75 ? -1.447 5.440 3.822 1.00 97.44 75 GLY A N 1
ATOM 645 C CA . GLY A 1 75 ? -0.659 4.998 2.691 1.00 97.44 75 GLY A CA 1
ATOM 646 C C . GLY A 1 75 ? -0.893 5.927 1.520 1.00 97.44 75 GLY A C 1
ATOM 647 O O . GLY A 1 75 ? -2.023 6.361 1.319 1.00 97.44 75 GLY A O 1
ATOM 648 N N . ALA A 1 76 ? 0.169 6.260 0.797 1.00 97.06 76 ALA A N 1
ATOM 649 C CA . ALA A 1 76 ? 0.040 7.017 -0.435 1.00 97.06 76 ALA A CA 1
ATOM 650 C C . ALA A 1 76 ? 1.172 6.714 -1.415 1.00 97.06 76 ALA A C 1
ATOM 652 O O . ALA A 1 76 ? 2.297 6.381 -1.010 1.00 97.06 76 ALA A O 1
ATOM 653 N N . GLY A 1 77 ? 0.864 6.853 -2.699 1.00 94.19 77 GLY A N 1
ATOM 654 C CA . GLY A 1 77 ? 1.731 6.525 -3.812 1.00 94.19 77 GLY A CA 1
ATOM 655 C C . GLY A 1 77 ? 2.242 7.726 -4.596 1.00 94.19 77 GLY A C 1
ATOM 656 O O . GLY A 1 77 ? 1.760 8.852 -4.500 1.00 94.19 77 GLY A O 1
ATOM 657 N N . PHE A 1 78 ? 3.269 7.462 -5.389 1.00 93.69 78 PHE A N 1
ATOM 658 C CA . PHE A 1 78 ? 3.750 8.298 -6.478 1.00 93.69 78 PHE A CA 1
ATOM 659 C C . PHE A 1 78 ? 4.268 7.378 -7.580 1.00 93.69 78 PHE A C 1
ATOM 661 O O . PHE A 1 78 ? 4.921 6.371 -7.284 1.00 93.69 78 PHE A O 1
ATOM 668 N N . GLY A 1 79 ? 4.079 7.758 -8.843 1.00 91.75 79 GLY A N 1
ATOM 669 C CA . GLY A 1 79 ? 4.700 7.028 -9.938 1.00 91.75 79 GLY A CA 1
ATOM 670 C C . GLY A 1 79 ? 5.066 7.852 -11.159 1.00 91.75 79 GLY A C 1
ATOM 671 O O . GLY A 1 79 ? 4.475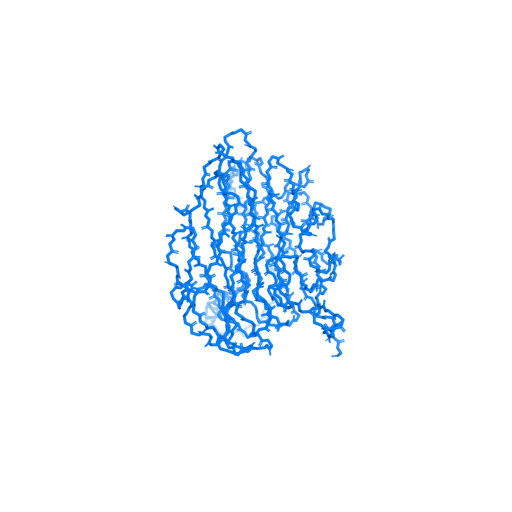 8.877 -11.487 1.00 91.75 79 GLY A O 1
ATOM 672 N N . LEU A 1 80 ? 6.078 7.369 -11.862 1.00 90.81 80 LEU A N 1
ATOM 673 C CA . LEU A 1 80 ? 6.569 7.930 -13.112 1.00 90.81 80 LEU A CA 1
ATOM 674 C C . LEU A 1 80 ? 5.747 7.427 -14.301 1.00 90.81 80 LEU A C 1
ATOM 676 O O . LEU A 1 80 ? 5.161 6.346 -14.250 1.00 90.81 80 LEU A O 1
ATOM 680 N N . ASP A 1 81 ? 5.775 8.166 -15.414 1.00 86.56 81 ASP A N 1
ATOM 681 C CA . ASP A 1 81 ? 5.338 7.592 -16.689 1.00 86.56 81 ASP A CA 1
ATOM 682 C C . ASP A 1 81 ? 6.199 6.368 -17.031 1.00 86.56 81 ASP A C 1
ATOM 684 O O . ASP A 1 81 ? 7.416 6.340 -16.801 1.00 86.56 81 ASP A O 1
ATOM 688 N N . ALA A 1 82 ? 5.594 5.376 -17.678 1.00 78.31 82 ALA A N 1
ATOM 689 C CA . ALA A 1 82 ? 6.338 4.254 -18.225 1.00 78.31 82 ALA A CA 1
ATOM 690 C C . ALA A 1 82 ? 7.474 4.746 -19.141 1.00 78.31 82 ALA A C 1
ATOM 692 O O . ALA A 1 82 ? 7.252 5.351 -20.189 1.00 78.31 82 ALA A O 1
ATOM 693 N N . GLY A 1 83 ? 8.717 4.462 -18.747 1.00 80.62 83 GLY A N 1
ATOM 694 C CA . GLY A 1 83 ? 9.900 4.840 -19.518 1.00 80.62 83 GLY A CA 1
ATOM 695 C C . GLY A 1 83 ? 10.473 6.227 -19.214 1.00 80.62 83 GLY A C 1
ATOM 696 O O . GLY A 1 83 ? 11.545 6.534 -19.739 1.00 80.62 83 GLY A O 1
ATOM 697 N N . SER A 1 84 ? 9.845 7.048 -18.367 1.00 85.88 84 SER A N 1
ATOM 698 C CA . SER A 1 84 ? 10.343 8.400 -18.069 1.00 85.88 84 SER A CA 1
ATOM 699 C C . SER A 1 84 ? 11.367 8.423 -16.932 1.00 85.88 84 SER A C 1
ATOM 701 O O . SER A 1 84 ? 11.742 7.397 -16.386 1.00 85.88 84 SER A O 1
ATOM 703 N N . ASN A 1 85 ? 11.917 9.582 -16.603 1.00 87.12 85 ASN A N 1
ATOM 704 C CA . ASN A 1 85 ? 12.697 9.788 -15.385 1.00 87.12 85 ASN A CA 1
ATOM 705 C C . ASN A 1 85 ? 12.093 10.991 -14.676 1.00 87.12 85 ASN A C 1
ATOM 707 O O . ASN A 1 85 ? 11.518 11.861 -15.332 1.00 87.12 85 ASN A O 1
ATOM 711 N N . GLY A 1 86 ? 12.244 11.070 -13.362 1.00 88.25 86 GLY A N 1
ATOM 712 C CA . GLY A 1 86 ? 11.703 12.202 -12.636 1.00 88.25 86 GLY A CA 1
ATOM 713 C C . GLY A 1 86 ? 11.672 11.989 -11.142 1.00 88.25 86 GLY A C 1
ATOM 714 O O . GLY A 1 86 ? 12.181 11.006 -10.614 1.00 88.25 86 GLY A O 1
ATOM 715 N N . SER A 1 87 ? 11.040 12.947 -10.490 1.00 92.31 87 SER A N 1
ATOM 716 C CA . SER A 1 87 ? 10.922 13.043 -9.047 1.00 92.31 87 SER A CA 1
ATOM 717 C C . SER A 1 87 ? 9.482 13.399 -8.717 1.00 92.31 87 SER A C 1
ATOM 719 O O . SER A 1 87 ? 8.801 14.036 -9.523 1.00 92.31 87 SER A O 1
ATOM 721 N N . GLY A 1 88 ? 9.036 12.991 -7.538 1.00 94.38 88 GLY A N 1
ATOM 722 C CA . GLY A 1 88 ? 7.648 13.102 -7.123 1.00 94.38 88 GLY A CA 1
ATOM 723 C C . GLY A 1 88 ? 7.496 13.499 -5.675 1.00 94.38 88 GLY A C 1
ATOM 724 O O . GLY A 1 88 ? 8.476 13.714 -4.956 1.00 94.38 88 GLY A O 1
ATOM 725 N N . VAL A 1 89 ? 6.245 13.590 -5.252 1.00 96.56 89 VAL A N 1
ATOM 726 C CA . VAL A 1 89 ? 5.874 13.914 -3.880 1.00 96.56 89 VAL A CA 1
ATOM 727 C C . VAL A 1 89 ? 4.804 12.936 -3.445 1.00 96.56 89 VAL A C 1
ATOM 729 O O . VAL A 1 89 ? 3.779 12.852 -4.098 1.00 96.56 89 VAL A O 1
ATOM 732 N N . ILE A 1 90 ? 5.018 12.237 -2.339 1.00 97.62 90 ILE A N 1
ATOM 733 C CA . ILE A 1 90 ? 3.984 11.433 -1.692 1.00 97.62 90 ILE A CA 1
ATOM 734 C C . ILE A 1 90 ? 3.324 12.289 -0.613 1.00 97.62 90 ILE A C 1
ATOM 736 O O . ILE A 1 90 ? 4.022 12.871 0.225 1.00 97.62 90 ILE A O 1
ATOM 740 N N . THR A 1 91 ? 1.994 12.368 -0.627 1.00 97.94 91 THR A N 1
ATOM 741 C CA . THR A 1 91 ? 1.220 13.123 0.365 1.00 97.94 91 THR A CA 1
ATOM 742 C C . THR A 1 91 ? 0.415 12.164 1.228 1.00 97.94 91 THR A C 1
ATOM 744 O O . THR A 1 91 ? -0.405 11.417 0.720 1.00 97.94 91 THR A O 1
ATOM 747 N N . VAL A 1 92 ? 0.649 12.193 2.536 1.00 98.19 92 VAL A N 1
ATOM 748 C CA . VAL A 1 92 ? -0.004 11.332 3.535 1.00 98.19 92 VAL A CA 1
ATOM 749 C C . VAL A 1 92 ? -0.790 12.181 4.530 1.00 98.19 92 VAL A C 1
ATOM 751 O O . VAL A 1 92 ? -0.601 13.395 4.591 1.00 98.19 92 VAL A O 1
ATOM 754 N N . ASN A 1 93 ? -1.636 11.560 5.353 1.00 98.19 93 ASN A N 1
ATOM 755 C CA . ASN A 1 93 ? -2.291 12.246 6.467 1.00 98.19 93 ASN A CA 1
ATOM 756 C C . ASN A 1 93 ? -1.870 11.634 7.806 1.00 98.19 93 ASN A C 1
ATOM 758 O O . ASN A 1 93 ? -2.260 10.516 8.147 1.00 98.19 93 ASN A O 1
ATOM 762 N N . ILE A 1 94 ? -1.062 12.385 8.554 1.00 98.31 94 ILE A N 1
ATOM 763 C CA . ILE A 1 94 ? -0.609 12.035 9.897 1.00 98.31 94 ILE A CA 1
ATOM 764 C C . ILE A 1 94 ? -1.006 13.177 10.848 1.00 98.31 94 ILE A C 1
ATOM 766 O O . ILE A 1 94 ? -0.697 14.342 10.570 1.00 98.31 94 ILE A O 1
ATOM 770 N N . PRO A 1 95 ? -1.677 12.890 11.979 1.00 97.56 95 PRO A N 1
ATOM 771 C CA . PRO A 1 95 ? -1.918 13.889 13.010 1.00 97.56 95 PRO A CA 1
ATOM 772 C C . PRO A 1 95 ? -0.590 14.400 13.598 1.00 97.56 95 PRO A C 1
ATOM 774 O O . PRO A 1 95 ? 0.232 13.588 14.033 1.00 97.56 95 PRO A O 1
ATOM 777 N N . PRO A 1 96 ? -0.375 15.724 13.711 1.00 97.06 96 PRO A N 1
ATOM 778 C CA . PRO A 1 96 ? 0.905 16.289 14.152 1.00 97.06 96 PRO A CA 1
ATOM 779 C C . PRO A 1 96 ? 1.265 15.970 15.610 1.00 97.06 96 PRO A C 1
ATOM 781 O O . PRO A 1 96 ? 2.413 16.152 16.009 1.00 97.06 96 PRO A O 1
ATOM 784 N N . THR A 1 97 ? 0.297 15.517 16.412 1.00 95.75 97 THR A N 1
ATOM 785 C CA . THR A 1 97 ? 0.485 15.106 17.812 1.00 95.75 97 THR A CA 1
ATOM 786 C C . THR A 1 97 ? 0.836 13.630 17.977 1.00 95.75 97 THR A C 1
ATOM 788 O O . THR A 1 97 ? 1.202 13.223 19.078 1.00 95.75 97 THR A O 1
ATOM 791 N N . SER A 1 98 ? 0.734 12.840 16.907 1.00 97.81 98 SER A N 1
ATOM 792 C CA . SER A 1 98 ? 0.986 11.401 16.940 1.00 97.81 98 SER A CA 1
ATOM 793 C C . SER A 1 98 ? 2.478 11.072 17.042 1.00 97.81 98 SER A C 1
ATOM 795 O O . SER A 1 98 ? 3.350 11.923 16.840 1.00 97.81 98 SER A O 1
ATOM 797 N N . THR A 1 99 ? 2.794 9.812 17.334 1.00 98.25 99 THR A N 1
ATOM 798 C CA . THR A 1 99 ? 4.157 9.277 17.229 1.00 98.25 99 THR A CA 1
ATOM 799 C C . THR A 1 99 ? 4.235 8.253 16.104 1.00 98.25 99 THR A C 1
ATOM 801 O O . THR A 1 99 ? 3.334 7.438 15.923 1.00 98.25 99 THR A O 1
ATOM 804 N N . ILE A 1 100 ? 5.317 8.272 15.322 1.00 98.56 100 ILE A N 1
ATOM 805 C CA . ILE A 1 100 ? 5.492 7.285 14.253 1.00 98.56 100 ILE A CA 1
ATOM 806 C C . ILE A 1 100 ? 5.891 5.955 14.874 1.00 98.56 100 ILE A C 1
ATOM 808 O O . ILE A 1 100 ? 6.923 5.842 15.537 1.00 98.56 100 ILE A O 1
ATOM 812 N N . ARG A 1 101 ? 5.069 4.941 14.632 1.00 97.56 101 ARG A N 1
ATOM 813 C CA . ARG A 1 101 ? 5.251 3.600 15.177 1.00 97.56 101 ARG A CA 1
ATOM 814 C C . ARG A 1 101 ? 6.032 2.723 14.209 1.00 97.56 101 ARG A C 1
ATOM 816 O O . ARG A 1 101 ? 6.958 2.015 14.602 1.00 97.56 101 ARG A O 1
ATOM 823 N N . LYS A 1 102 ? 5.671 2.804 12.928 1.00 98.50 102 LYS A N 1
ATOM 824 C CA . LYS A 1 102 ? 6.371 2.136 11.834 1.00 98.50 102 LYS A CA 1
ATOM 825 C C . LYS A 1 102 ? 6.128 2.873 10.526 1.00 98.50 102 LYS A C 1
ATOM 827 O O . LYS A 1 102 ? 5.022 3.347 10.299 1.00 98.50 102 LYS A O 1
ATOM 832 N N . ALA A 1 103 ? 7.129 2.942 9.658 1.00 98.75 103 ALA A N 1
ATOM 833 C CA . ALA A 1 103 ? 6.944 3.414 8.295 1.00 98.75 103 ALA A CA 1
ATOM 834 C C . ALA A 1 103 ? 7.788 2.614 7.304 1.00 98.75 103 ALA A C 1
ATOM 836 O O . ALA A 1 103 ? 8.950 2.298 7.571 1.00 98.75 103 ALA A O 1
ATOM 837 N N . PHE A 1 104 ? 7.206 2.326 6.146 1.00 98.62 104 PHE A N 1
ATOM 838 C CA . PHE A 1 104 ? 7.825 1.565 5.074 1.00 98.62 104 PHE A CA 1
ATOM 839 C C . PHE A 1 104 ? 7.706 2.330 3.764 1.00 98.62 104 PHE A C 1
ATOM 841 O O . PHE A 1 104 ? 6.612 2.742 3.385 1.00 98.62 104 PHE A O 1
ATOM 848 N N . LEU A 1 105 ? 8.830 2.499 3.074 1.00 98.44 105 LEU A N 1
ATOM 849 C CA . LEU A 1 105 ? 8.853 2.962 1.695 1.00 98.44 105 LEU A CA 1
ATOM 850 C C . LEU A 1 105 ? 9.035 1.755 0.782 1.00 98.44 105 LEU A C 1
ATOM 852 O O . LEU A 1 105 ? 9.959 0.960 0.973 1.00 98.44 105 LEU A O 1
ATOM 856 N N . ILE A 1 106 ? 8.142 1.629 -0.187 1.00 96.25 106 ILE A N 1
ATOM 857 C CA . ILE A 1 106 ? 7.938 0.412 -0.959 1.00 96.25 106 ILE A CA 1
ATOM 858 C C . ILE A 1 106 ? 8.017 0.751 -2.441 1.00 96.25 106 ILE A C 1
ATOM 860 O O . ILE A 1 106 ? 7.555 1.814 -2.846 1.00 96.25 106 ILE A O 1
ATOM 864 N N . SER A 1 107 ? 8.624 -0.116 -3.244 1.00 93.00 107 SER A N 1
ATOM 865 C CA . SER A 1 107 ? 8.714 0.079 -4.685 1.00 93.00 107 SER A CA 1
ATOM 866 C C . SER A 1 107 ? 8.861 -1.236 -5.431 1.00 93.00 107 SER A C 1
ATOM 868 O O . SER A 1 107 ? 9.514 -2.169 -4.944 1.00 93.00 107 SER A O 1
ATOM 870 N N . GLY A 1 108 ? 8.332 -1.237 -6.653 1.00 88.69 108 GLY A N 1
ATOM 871 C CA . GLY A 1 108 ? 8.477 -2.332 -7.584 1.00 88.69 108 GLY A CA 1
ATOM 872 C C . GLY A 1 108 ? 9.661 -2.233 -8.484 1.00 88.69 108 GLY A C 1
ATOM 873 O O . GLY A 1 108 ? 9.832 -1.271 -9.223 1.00 88.69 108 GLY A O 1
ATOM 874 N N . ARG A 1 109 ? 10.452 -3.300 -8.474 1.00 88.81 109 ARG A N 1
ATOM 875 C CA . ARG A 1 109 ? 11.508 -3.510 -9.445 1.00 88.81 109 ARG A CA 1
ATOM 876 C C . ARG A 1 109 ? 10.959 -4.337 -10.592 1.00 88.81 109 ARG A C 1
ATOM 878 O O . ARG A 1 109 ? 10.900 -5.565 -10.514 1.00 88.81 109 ARG A O 1
ATOM 885 N N . GLN A 1 110 ? 10.622 -3.677 -11.690 1.00 84.94 110 GLN A N 1
ATOM 886 C CA . GLN A 1 110 ? 10.357 -4.341 -12.958 1.00 84.94 110 GLN A CA 1
ATOM 887 C C . GLN A 1 110 ? 11.662 -4.936 -13.486 1.00 84.94 110 GLN A C 1
ATOM 889 O O . GLN A 1 110 ? 12.641 -4.214 -13.651 1.00 84.94 110 GLN A O 1
ATOM 894 N N . GLY A 1 111 ? 11.669 -6.224 -13.826 1.00 85.19 111 GLY A N 1
ATOM 895 C CA . GLY A 1 111 ? 12.795 -6.891 -14.479 1.00 85.19 111 GLY A CA 1
ATOM 896 C C . GLY A 1 111 ? 14.109 -6.801 -13.702 1.00 85.19 111 GLY A C 1
ATOM 897 O O . GLY A 1 111 ? 14.127 -6.677 -12.484 1.00 85.19 111 GLY A O 1
ATOM 898 N N . LYS A 1 112 ? 15.244 -6.856 -14.401 1.00 87.62 112 LYS A N 1
ATOM 899 C CA . LYS A 1 112 ? 16.606 -6.801 -13.835 1.00 87.62 112 LYS A CA 1
ATOM 900 C C . LYS A 1 112 ? 17.130 -5.365 -13.719 1.00 87.62 112 LYS A C 1
ATOM 902 O O . LYS A 1 112 ? 18.222 -5.071 -14.199 1.00 87.62 112 LYS A O 1
ATOM 907 N N . ALA A 1 113 ? 16.335 -4.467 -13.130 1.00 89.31 113 ALA A N 1
ATOM 908 C CA . ALA A 1 113 ? 16.765 -3.088 -12.890 1.00 89.31 113 ALA A CA 1
ATOM 909 C C . ALA A 1 113 ? 18.063 -3.042 -12.062 1.00 89.31 113 ALA A C 1
ATOM 911 O O . ALA A 1 113 ? 18.185 -3.846 -11.130 1.00 89.31 113 ALA A O 1
ATOM 912 N N . PRO A 1 114 ? 19.005 -2.129 -12.368 1.00 91.75 114 PRO A N 1
ATOM 913 C CA . PRO A 1 114 ? 20.134 -1.854 -11.484 1.00 91.75 114 PRO A CA 1
ATOM 914 C C . PRO A 1 114 ? 19.651 -1.211 -10.179 1.00 91.75 114 PRO A C 1
ATOM 916 O O . PRO A 1 114 ? 18.528 -0.715 -10.109 1.00 91.75 114 PRO A O 1
ATOM 919 N N . ASP A 1 115 ? 20.511 -1.186 -9.162 1.00 94.31 115 ASP A N 1
ATOM 920 C CA . ASP A 1 115 ? 20.204 -0.529 -7.892 1.00 94.31 115 ASP A CA 1
ATOM 921 C C . ASP A 1 115 ? 19.833 0.945 -8.105 1.00 94.31 115 ASP A C 1
ATOM 923 O O . ASP A 1 115 ? 20.470 1.663 -8.886 1.00 94.31 115 ASP A O 1
ATOM 927 N N . LEU A 1 116 ? 18.809 1.409 -7.389 1.00 94.81 116 LEU A N 1
ATOM 928 C CA . LEU A 1 116 ? 18.313 2.776 -7.501 1.00 94.81 116 LEU A CA 1
ATOM 929 C C . LEU A 1 116 ? 18.627 3.559 -6.235 1.00 94.81 116 LEU A C 1
ATOM 931 O O . LEU A 1 116 ? 18.077 3.264 -5.178 1.00 94.81 116 LEU A O 1
ATOM 935 N N . THR A 1 117 ? 19.459 4.595 -6.359 1.00 95.44 117 THR A N 1
ATOM 936 C CA . THR A 1 117 ? 19.664 5.583 -5.291 1.00 95.44 117 THR A CA 1
ATOM 937 C C . THR A 1 117 ? 18.821 6.828 -5.545 1.00 95.44 117 THR A C 1
ATOM 939 O O . THR A 1 117 ? 18.809 7.367 -6.657 1.00 95.44 117 THR A O 1
ATOM 942 N N . PHE A 1 118 ? 18.131 7.287 -4.506 1.00 95.75 118 PHE A N 1
ATOM 943 C CA . PHE A 1 118 ? 17.243 8.447 -4.527 1.00 95.75 118 PHE A CA 1
ATOM 944 C C . PHE A 1 118 ? 17.270 9.165 -3.172 1.00 95.75 118 PHE A C 1
ATOM 946 O O . PHE A 1 118 ? 17.659 8.594 -2.154 1.00 95.75 118 PHE A O 1
ATOM 953 N N . PHE A 1 119 ? 16.867 10.432 -3.153 1.00 97.31 119 PHE A N 1
ATOM 954 C CA . PHE A 1 119 ? 16.795 11.235 -1.938 1.00 97.31 119 PHE A CA 1
ATOM 955 C C . PHE A 1 119 ? 15.360 11.278 -1.411 1.00 97.31 119 PHE A C 1
ATOM 957 O O . PHE A 1 119 ? 14.435 11.602 -2.155 1.00 97.31 119 PHE A O 1
ATOM 964 N N . PHE A 1 120 ? 15.189 10.967 -0.130 1.00 98.06 120 PHE A N 1
ATOM 965 C CA . PHE A 1 120 ? 13.908 10.924 0.566 1.00 98.06 120 PHE A CA 1
ATOM 966 C C . PHE A 1 120 ? 14.084 11.420 2.001 1.00 98.06 120 PHE A C 1
ATOM 968 O O . PHE A 1 120 ? 15.009 11.001 2.697 1.00 98.06 120 PHE A O 1
ATOM 975 N N . ALA A 1 121 ? 13.204 12.321 2.446 1.00 96.25 121 ALA A N 1
ATOM 976 C CA . ALA A 1 121 ? 13.179 12.830 3.823 1.00 96.25 121 ALA A CA 1
ATOM 977 C C . ALA A 1 121 ? 14.566 13.260 4.361 1.00 96.25 121 ALA A C 1
ATOM 979 O O . ALA A 1 121 ? 14.955 12.927 5.479 1.00 96.25 121 ALA A O 1
ATOM 980 N N . GLY A 1 122 ? 15.358 13.962 3.544 1.00 95.12 122 GLY A N 1
ATOM 981 C CA . GLY A 1 122 ? 16.684 14.443 3.948 1.00 95.12 122 GLY A CA 1
ATOM 982 C C . GLY A 1 122 ? 17.837 13.444 3.774 1.00 95.12 122 GLY A C 1
ATOM 983 O O . GLY A 1 122 ? 18.976 13.794 4.077 1.00 95.12 122 GLY A O 1
ATOM 984 N N . ASN A 1 123 ? 17.573 12.224 3.299 1.00 97.62 123 ASN A N 1
ATOM 985 C CA . ASN A 1 123 ? 18.533 11.120 3.278 1.00 97.62 123 ASN A CA 1
ATOM 986 C C . ASN A 1 123 ? 18.640 10.484 1.886 1.00 97.62 123 ASN A C 1
ATOM 988 O O . ASN A 1 123 ? 17.654 10.401 1.161 1.00 97.62 123 ASN A O 1
ATOM 992 N N . ASN A 1 124 ? 19.830 9.990 1.526 1.00 97.12 124 ASN A N 1
ATOM 993 C CA . ASN A 1 124 ? 19.990 9.119 0.360 1.00 97.12 124 ASN A CA 1
ATOM 994 C C . ASN A 1 124 ? 19.620 7.687 0.752 1.00 97.12 124 ASN A C 1
ATOM 996 O O . ASN A 1 124 ? 20.232 7.118 1.657 1.00 97.12 124 ASN A O 1
ATOM 1000 N N . LEU A 1 125 ? 18.639 7.120 0.060 1.00 97.69 125 LEU A N 1
ATOM 1001 C CA . LEU A 1 125 ? 18.203 5.737 0.194 1.00 97.69 125 LEU A CA 1
ATOM 1002 C C . LEU A 1 125 ? 18.533 4.969 -1.084 1.00 97.69 125 LEU A C 1
ATOM 1004 O O . LEU A 1 125 ? 18.605 5.553 -2.166 1.00 97.69 125 LEU A O 1
ATOM 1008 N N . THR A 1 126 ? 18.704 3.654 -0.953 1.00 97.06 126 THR A N 1
ATOM 1009 C CA . THR A 1 126 ? 19.006 2.774 -2.083 1.00 97.06 126 THR A CA 1
ATOM 1010 C C . THR A 1 126 ? 18.096 1.554 -2.060 1.00 97.06 126 THR A C 1
ATOM 1012 O O . THR A 1 126 ? 18.049 0.832 -1.061 1.00 97.06 126 THR A O 1
ATOM 1015 N N . PHE A 1 127 ? 17.399 1.314 -3.171 1.00 95.88 127 PHE A N 1
ATOM 1016 C CA . PHE A 1 127 ? 16.798 0.018 -3.459 1.00 95.88 127 PHE A CA 1
ATOM 1017 C C . PHE A 1 127 ? 17.828 -0.859 -4.164 1.00 95.88 127 PHE A C 1
ATOM 1019 O O . PHE A 1 127 ? 18.183 -0.618 -5.316 1.00 95.88 127 PHE A O 1
ATOM 1026 N N . ASP A 1 128 ? 18.302 -1.866 -3.439 1.00 95.00 128 ASP A N 1
ATOM 1027 C CA . ASP A 1 128 ? 19.218 -2.899 -3.910 1.00 95.00 128 ASP A CA 1
ATOM 1028 C C . ASP A 1 128 ? 18.681 -4.291 -3.537 1.00 95.00 128 ASP A C 1
ATOM 1030 O O . ASP A 1 128 ? 17.616 -4.431 -2.923 1.00 95.00 128 ASP A O 1
AT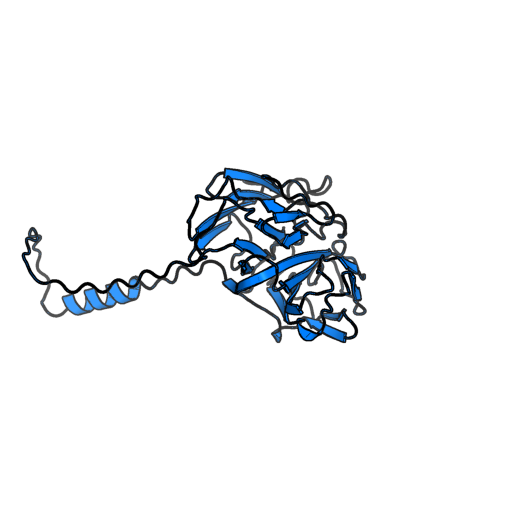OM 1034 N N . SER A 1 129 ? 19.428 -5.337 -3.887 1.00 93.69 129 SER A N 1
ATOM 1035 C CA . SER A 1 129 ? 19.068 -6.730 -3.574 1.00 93.69 129 SER A CA 1
ATOM 1036 C C . SER A 1 129 ? 18.881 -7.034 -2.078 1.00 93.69 129 SER A C 1
ATOM 1038 O O . SER A 1 129 ? 18.188 -7.990 -1.739 1.00 93.69 129 SER A O 1
ATOM 1040 N N . THR A 1 130 ? 19.444 -6.232 -1.165 1.00 95.69 130 THR A N 1
ATOM 1041 C CA . THR A 1 130 ? 19.255 -6.406 0.288 1.00 95.69 130 THR A CA 1
ATOM 1042 C C . THR A 1 130 ? 17.903 -5.888 0.768 1.00 95.69 130 THR A C 1
ATOM 1044 O O . THR A 1 130 ? 17.489 -6.196 1.886 1.00 95.69 130 THR A O 1
ATOM 1047 N N . LYS A 1 131 ? 17.216 -5.092 -0.062 1.00 95.81 131 LYS A N 1
ATOM 1048 C CA . LYS A 1 131 ? 15.876 -4.551 0.207 1.00 95.81 131 LYS A CA 1
ATOM 1049 C C . LYS A 1 131 ? 14.759 -5.372 -0.418 1.00 95.81 131 LYS A C 1
ATOM 1051 O O . LYS A 1 131 ? 13.597 -5.047 -0.202 1.00 95.81 131 LYS A O 1
ATOM 1056 N N . THR A 1 132 ? 15.091 -6.411 -1.181 1.00 91.81 132 THR A N 1
ATOM 1057 C CA . THR A 1 132 ? 14.103 -7.305 -1.782 1.00 91.81 132 THR A CA 1
ATOM 1058 C C . THR A 1 132 ? 13.361 -8.103 -0.711 1.00 91.81 132 THR A C 1
ATOM 1060 O O . THR A 1 132 ? 13.974 -8.679 0.189 1.00 91.81 132 THR A O 1
ATOM 1063 N N . VAL A 1 133 ? 12.036 -8.160 -0.827 1.00 88.25 133 VAL A N 1
ATOM 1064 C CA . VAL A 1 133 ? 11.149 -8.926 0.054 1.00 88.25 133 VAL A CA 1
ATOM 1065 C C . VAL A 1 133 ? 10.267 -9.865 -0.764 1.00 88.25 133 VAL A C 1
ATOM 1067 O O . VAL A 1 133 ? 9.941 -9.586 -1.915 1.00 88.25 133 VAL A O 1
ATOM 1070 N N . GLY A 1 134 ? 9.859 -10.977 -0.152 1.00 82.12 134 GLY A N 1
ATOM 1071 C CA . GLY A 1 134 ? 9.037 -11.983 -0.821 1.00 82.12 134 GLY A CA 1
ATOM 1072 C C . GLY A 1 134 ? 9.801 -12.774 -1.885 1.00 82.12 134 GLY A C 1
ATOM 1073 O O . GLY A 1 134 ? 11.033 -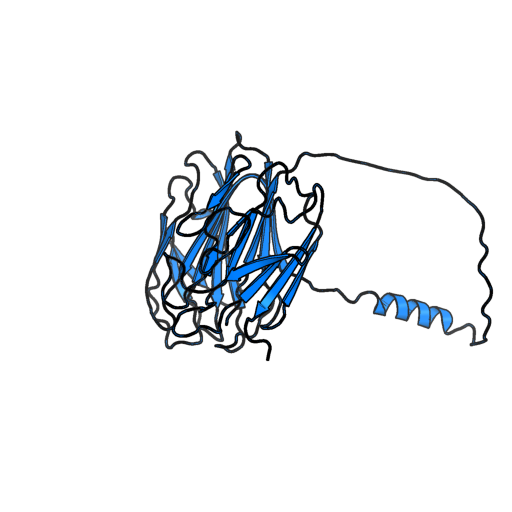12.835 -1.895 1.00 82.12 134 GLY A O 1
ATOM 1074 N N . THR A 1 135 ? 9.051 -13.441 -2.755 1.00 79.81 135 THR A N 1
ATOM 1075 C CA . THR A 1 135 ? 9.598 -14.195 -3.883 1.00 79.81 135 THR A CA 1
ATOM 1076 C C . THR A 1 135 ? 9.704 -13.310 -5.113 1.00 79.81 135 THR A C 1
ATOM 1078 O O . THR A 1 135 ? 8.856 -12.454 -5.351 1.00 79.81 135 THR A O 1
ATOM 1081 N N . PHE A 1 136 ? 10.718 -13.560 -5.940 1.00 83.56 136 PHE A N 1
ATOM 1082 C CA . PHE A 1 136 ? 10.749 -12.992 -7.282 1.00 83.56 136 PHE A CA 1
ATOM 1083 C C . PHE A 1 136 ? 9.522 -13.435 -8.080 1.00 83.56 136 PHE A C 1
ATOM 1085 O O . PHE A 1 136 ? 9.055 -14.564 -7.920 1.00 83.56 136 PHE A O 1
ATOM 1092 N N . PHE A 1 137 ? 9.056 -12.561 -8.964 1.00 78.44 137 PHE A N 1
ATOM 1093 C CA . PHE A 1 137 ? 7.914 -12.822 -9.833 1.00 78.44 137 PHE A CA 1
ATOM 1094 C C . PHE A 1 137 ? 8.209 -12.395 -11.269 1.00 78.44 137 PHE A C 1
ATOM 1096 O O . PHE A 1 137 ? 9.072 -11.556 -11.529 1.00 78.44 137 PHE A O 1
ATOM 1103 N N . SER A 1 138 ? 7.493 -12.964 -12.227 1.00 74.31 138 SER A N 1
ATOM 1104 C CA . SER A 1 138 ? 7.560 -12.572 -13.633 1.00 74.31 138 SER A CA 1
ATOM 1105 C C . SER A 1 138 ? 6.478 -11.537 -13.936 1.00 74.31 138 SER A C 1
ATOM 1107 O O . SER A 1 138 ? 5.297 -11.763 -13.667 1.00 74.31 138 SER A O 1
ATOM 1109 N N . SER A 1 139 ? 6.875 -10.403 -14.515 1.00 69.44 139 SER A N 1
ATOM 1110 C CA . SER A 1 139 ? 5.944 -9.402 -15.048 1.00 69.44 139 SER A CA 1
ATOM 1111 C C . SER A 1 139 ? 5.830 -9.542 -16.565 1.00 69.44 139 SER A C 1
ATOM 1113 O O . SER A 1 139 ? 6.713 -10.083 -17.221 1.00 69.44 139 SER A O 1
ATOM 1115 N N . PHE A 1 140 ? 4.743 -9.054 -17.161 1.00 64.00 140 PHE A N 1
ATOM 1116 C CA . PHE A 1 140 ? 4.575 -9.130 -18.617 1.00 64.00 140 PHE A CA 1
ATOM 1117 C C . PHE A 1 140 ? 5.544 -8.208 -19.372 1.00 64.00 140 PHE A C 1
ATOM 1119 O O . PHE A 1 140 ? 5.935 -8.490 -20.502 1.00 64.00 140 PHE A O 1
ATOM 1126 N N . TYR A 1 141 ? 5.946 -7.103 -18.744 1.00 62.22 141 TYR A N 1
ATOM 1127 C CA . TYR A 1 141 ? 6.839 -6.111 -19.337 1.00 62.22 141 TYR A CA 1
ATOM 1128 C C . TYR A 1 141 ? 8.278 -6.239 -18.832 1.00 62.22 141 TYR A C 1
ATOM 1130 O O . TYR A 1 141 ? 9.085 -5.342 -19.040 1.00 62.22 141 TYR A O 1
ATOM 1138 N N . GLY A 1 142 ? 8.642 -7.305 -18.131 1.00 64.31 142 GLY A N 1
ATOM 1139 C CA . GLY A 1 142 ? 9.977 -7.444 -17.567 1.00 64.31 142 GLY A CA 1
ATOM 1140 C C . GLY A 1 142 ? 10.380 -8.895 -17.401 1.00 64.31 142 GLY A C 1
ATOM 1141 O O . GLY A 1 142 ? 9.572 -9.808 -17.485 1.00 64.31 142 GLY A O 1
ATOM 1142 N N . ASP A 1 143 ? 11.667 -9.105 -17.158 1.00 74.50 143 ASP A N 1
ATOM 1143 C CA . ASP A 1 143 ? 12.157 -10.384 -16.647 1.00 74.50 143 ASP A CA 1
ATOM 1144 C C . ASP A 1 143 ? 11.798 -10.489 -15.141 1.00 74.50 143 ASP A C 1
ATOM 1146 O O . ASP A 1 143 ? 10.954 -9.758 -14.611 1.00 74.50 143 ASP A O 1
ATOM 1150 N N . THR A 1 144 ? 12.484 -11.372 -14.433 1.00 85.12 144 THR A N 1
ATOM 1151 C CA . THR A 1 144 ? 12.454 -11.572 -12.985 1.00 85.12 144 THR A CA 1
ATOM 1152 C C . THR A 1 144 ? 12.429 -10.237 -12.220 1.00 85.12 144 THR A C 1
ATOM 1154 O O . THR A 1 144 ? 13.439 -9.533 -12.115 1.00 85.12 144 THR A O 1
ATOM 1157 N N . SER A 1 145 ? 11.258 -9.911 -11.688 1.00 86.06 145 SER A N 1
ATOM 1158 C CA . SER A 1 145 ? 10.885 -8.692 -10.970 1.00 86.06 145 SER A CA 1
ATOM 1159 C C . SER A 1 145 ? 10.840 -8.957 -9.461 1.00 86.06 145 SER A C 1
ATOM 1161 O O . SER A 1 145 ? 10.873 -10.114 -9.032 1.00 86.06 145 SER A O 1
ATOM 1163 N N . ALA A 1 146 ? 10.845 -7.903 -8.646 1.00 87.75 146 ALA A N 1
ATOM 1164 C CA . ALA A 1 146 ? 10.817 -8.035 -7.189 1.00 87.75 146 ALA A CA 1
ATOM 1165 C C . ALA A 1 146 ? 10.227 -6.809 -6.491 1.00 87.75 146 ALA A C 1
ATOM 1167 O O . ALA A 1 146 ? 10.428 -5.691 -6.955 1.00 87.75 146 ALA A O 1
ATOM 1168 N N . THR A 1 147 ? 9.645 -7.030 -5.315 1.00 90.62 147 THR A N 1
ATOM 1169 C CA . THR A 1 147 ? 9.231 -5.963 -4.399 1.00 90.62 147 THR A CA 1
ATOM 1170 C C . THR A 1 147 ? 10.375 -5.578 -3.483 1.00 90.62 147 THR A C 1
ATOM 1172 O O . THR A 1 147 ? 11.074 -6.442 -2.944 1.00 90.62 147 THR A O 1
ATOM 1175 N N . HIS A 1 148 ? 10.575 -4.276 -3.297 1.00 93.50 148 HIS A N 1
ATOM 1176 C CA . HIS A 1 148 ? 11.582 -3.731 -2.399 1.00 93.50 148 HIS A CA 1
ATOM 1177 C C . HIS A 1 148 ? 10.932 -2.917 -1.285 1.00 93.50 148 HIS A C 1
ATOM 1179 O O . HIS A 1 148 ? 10.031 -2.122 -1.538 1.00 93.50 148 HIS A O 1
ATOM 1185 N N . ILE A 1 149 ? 11.419 -3.087 -0.053 1.00 96.38 149 ILE A N 1
ATOM 1186 C CA . ILE A 1 149 ? 10.949 -2.331 1.113 1.00 96.38 149 ILE A CA 1
ATOM 1187 C C . ILE A 1 149 ? 12.130 -1.803 1.922 1.00 96.38 149 ILE A C 1
ATOM 1189 O O . ILE A 1 149 ? 13.069 -2.532 2.252 1.00 96.38 149 ILE A O 1
ATOM 1193 N N . ILE A 1 150 ? 12.056 -0.525 2.288 1.00 98.25 150 ILE A N 1
ATOM 1194 C CA . ILE A 1 150 ? 12.963 0.124 3.234 1.00 98.25 150 ILE A CA 1
ATOM 1195 C C . ILE A 1 150 ? 12.150 0.577 4.447 1.00 98.25 150 ILE A C 1
ATOM 1197 O O . ILE A 1 150 ? 11.140 1.263 4.313 1.00 98.25 150 ILE A O 1
ATOM 1201 N N . ASP A 1 151 ? 12.616 0.221 5.642 1.00 98.44 151 ASP A N 1
ATOM 1202 C CA . ASP A 1 151 ? 12.130 0.814 6.885 1.00 98.44 151 ASP A CA 1
ATOM 1203 C C . ASP A 1 151 ? 12.603 2.269 6.971 1.00 98.44 151 ASP A C 1
ATOM 1205 O O . ASP A 1 151 ? 13.802 2.542 7.050 1.00 98.44 151 ASP A O 1
ATOM 1209 N N . VAL A 1 152 ? 11.649 3.196 6.933 1.00 98.69 152 VAL A N 1
ATOM 1210 C CA . VAL A 1 152 ? 11.886 4.644 6.994 1.00 98.69 152 VAL A CA 1
ATOM 1211 C C . VAL A 1 152 ? 11.307 5.258 8.267 1.00 98.69 152 VAL A C 1
ATOM 1213 O O . VAL A 1 152 ? 11.158 6.473 8.343 1.00 98.69 152 VAL A O 1
ATOM 1216 N N . THR A 1 153 ? 11.006 4.445 9.288 1.00 98.75 153 THR A N 1
ATOM 1217 C CA . THR A 1 153 ? 10.351 4.880 10.538 1.00 98.75 153 THR A CA 1
ATOM 1218 C C . THR A 1 153 ? 11.031 6.101 11.160 1.00 98.75 153 THR A C 1
ATOM 1220 O O . THR A 1 153 ? 10.358 7.058 11.524 1.00 98.75 153 THR A O 1
ATOM 1223 N N . SER A 1 154 ? 12.367 6.115 11.228 1.00 98.44 154 SER A N 1
ATOM 1224 C CA . SER A 1 154 ? 13.134 7.226 11.814 1.00 98.44 154 SER A CA 1
ATOM 1225 C C . SER A 1 154 ? 13.205 8.484 10.942 1.00 98.44 154 SER A C 1
ATOM 1227 O O . SER A 1 154 ? 13.776 9.484 11.372 1.00 98.44 154 SER A O 1
ATOM 1229 N N . LEU A 1 155 ? 12.712 8.423 9.704 1.00 98.56 155 LEU A N 1
ATOM 1230 C CA . LEU A 1 155 ? 12.759 9.514 8.728 1.00 98.56 155 LEU A CA 1
ATOM 1231 C C . LEU A 1 155 ? 11.421 10.251 8.611 1.00 98.56 155 LEU A C 1
ATOM 1233 O O . LEU A 1 155 ? 11.372 11.346 8.052 1.00 98.56 155 LEU A O 1
ATOM 1237 N N . ILE A 1 156 ? 10.341 9.659 9.122 1.00 98.56 156 ILE A N 1
ATOM 1238 C CA . ILE A 1 156 ? 9.005 10.248 9.085 1.00 98.56 156 ILE A CA 1
ATOM 1239 C C . ILE A 1 156 ? 8.816 11.164 10.293 1.00 98.56 156 ILE A C 1
ATOM 1241 O O . ILE A 1 156 ? 9.138 10.815 11.428 1.00 98.56 156 ILE A O 1
ATOM 1245 N N . ASN A 1 157 ? 8.269 12.348 10.035 1.00 97.75 157 ASN A N 1
ATOM 1246 C CA . ASN A 1 157 ? 7.910 13.333 11.042 1.00 97.75 157 ASN A CA 1
ATOM 1247 C C . ASN A 1 157 ? 6.386 13.544 11.007 1.00 97.75 157 ASN A C 1
ATOM 1249 O O . ASN A 1 157 ? 5.867 13.897 9.951 1.00 97.75 157 ASN A O 1
ATOM 1253 N N . PRO A 1 158 ? 5.665 13.392 12.130 1.00 97.00 158 PRO A N 1
ATOM 1254 C CA . PRO A 1 158 ? 4.204 13.511 12.159 1.00 97.00 158 PRO A CA 1
ATOM 1255 C C . PRO A 1 158 ? 3.685 14.911 11.788 1.00 97.00 158 PRO A C 1
ATOM 1257 O O . PRO A 1 158 ? 2.524 15.060 11.432 1.00 97.00 158 PRO A O 1
ATOM 1260 N N . VAL A 1 159 ? 4.529 15.947 11.837 1.00 97.50 159 VAL A N 1
ATOM 1261 C CA . VAL A 1 159 ? 4.173 17.319 11.424 1.00 97.50 159 VAL A CA 1
ATOM 1262 C C . VAL A 1 159 ? 4.336 17.523 9.907 1.00 97.50 159 VAL A C 1
ATOM 1264 O O . VAL A 1 159 ? 3.926 18.548 9.364 1.00 97.50 159 VAL A O 1
ATOM 1267 N N . ILE A 1 160 ? 4.941 16.563 9.202 1.00 97.44 160 ILE A N 1
ATOM 1268 C CA . ILE A 1 160 ? 5.179 16.610 7.759 1.00 97.44 160 ILE A CA 1
ATOM 1269 C C . ILE A 1 160 ? 4.275 15.584 7.076 1.00 97.44 160 ILE A C 1
ATOM 1271 O O . ILE A 1 160 ? 4.427 14.382 7.268 1.00 97.44 160 ILE A O 1
ATOM 1275 N N . ASN A 1 161 ? 3.395 16.081 6.209 1.00 97.50 161 ASN A N 1
ATOM 1276 C CA . ASN A 1 161 ? 2.445 15.277 5.436 1.00 97.50 161 ASN A CA 1
ATOM 1277 C C . ASN A 1 161 ? 2.805 15.176 3.947 1.00 97.50 161 ASN A C 1
ATOM 1279 O O . ASN A 1 161 ? 2.045 14.631 3.161 1.00 97.50 161 ASN A O 1
ATOM 1283 N N . SER A 1 162 ? 3.962 15.701 3.542 1.00 97.94 162 SER A N 1
ATOM 1284 C CA . SER A 1 162 ? 4.398 15.729 2.147 1.00 97.94 162 SER A CA 1
ATOM 1285 C C . SER A 1 162 ? 5.883 15.396 2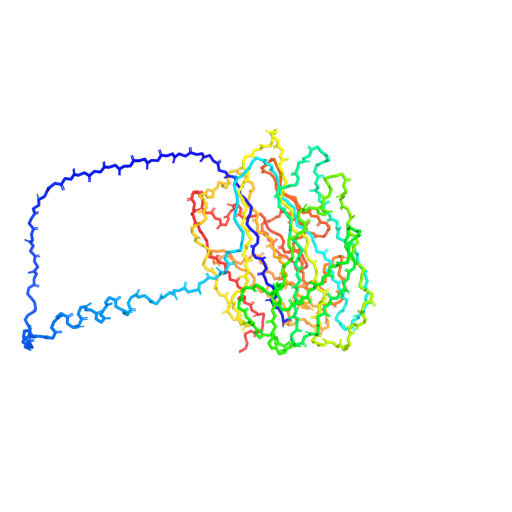.058 1.00 97.94 162 SER A C 1
ATOM 1287 O O . SER A 1 162 ? 6.723 16.111 2.609 1.00 97.94 162 SER A O 1
ATOM 1289 N N . TYR A 1 163 ? 6.203 14.292 1.386 1.00 98.25 163 TYR A N 1
ATOM 1290 C CA . TYR A 1 163 ? 7.551 13.744 1.286 1.00 98.25 163 TYR A CA 1
ATOM 1291 C C . TYR A 1 163 ? 7.983 13.674 -0.171 1.00 98.25 163 TYR A C 1
ATOM 1293 O O . TYR A 1 163 ? 7.380 12.970 -0.976 1.00 98.25 163 TYR A O 1
ATOM 1301 N N . SER A 1 164 ? 9.055 14.382 -0.520 1.00 97.38 164 SER A N 1
ATOM 1302 C CA . SER A 1 164 ? 9.618 14.302 -1.863 1.00 97.38 164 SER A CA 1
ATOM 1303 C C . SER A 1 164 ? 10.464 13.043 -2.050 1.00 97.38 164 SER A C 1
ATOM 1305 O O . SER A 1 164 ? 11.246 12.657 -1.177 1.00 97.38 164 SER A O 1
ATOM 1307 N N . ILE A 1 165 ? 10.329 12.434 -3.225 1.00 96.81 165 ILE A N 1
ATOM 1308 C CA . ILE A 1 165 ? 11.217 11.399 -3.748 1.00 96.81 165 ILE A CA 1
ATOM 1309 C C . ILE A 1 165 ? 11.979 12.026 -4.900 1.00 96.81 165 ILE A C 1
ATOM 1311 O O . ILE A 1 165 ? 11.391 12.360 -5.928 1.00 96.81 165 ILE A O 1
ATOM 1315 N N . ASN A 1 166 ? 13.286 12.200 -4.726 1.00 95.75 166 ASN A N 1
ATOM 1316 C CA . ASN A 1 166 ? 14.135 12.784 -5.750 1.00 95.75 166 ASN A CA 1
ATOM 1317 C C . ASN A 1 166 ? 15.090 11.746 -6.335 1.00 95.75 166 ASN A C 1
ATOM 1319 O O . ASN A 1 166 ? 16.070 11.353 -5.698 1.00 95.75 166 ASN A O 1
ATOM 1323 N N . ILE A 1 167 ? 14.800 11.314 -7.559 1.00 93.50 167 ILE A N 1
ATOM 1324 C CA . ILE A 1 167 ? 15.593 10.321 -8.272 1.00 93.50 167 ILE A CA 1
ATOM 1325 C C . ILE A 1 167 ? 16.629 11.060 -9.115 1.00 93.50 167 ILE A C 1
ATOM 1327 O O . ILE A 1 167 ? 16.341 11.588 -10.186 1.00 93.50 167 ILE A O 1
ATOM 1331 N N . SER A 1 168 ? 17.863 11.101 -8.621 1.00 84.56 168 SER A N 1
ATOM 1332 C CA . SER A 1 168 ? 18.988 11.715 -9.335 1.00 84.56 168 SER A CA 1
ATOM 1333 C C . SER A 1 168 ? 19.629 10.771 -10.356 1.00 84.56 168 SER A C 1
ATOM 1335 O O . SER A 1 168 ? 20.313 11.219 -11.278 1.00 84.56 168 SER A O 1
ATOM 1337 N N . THR A 1 169 ? 19.410 9.464 -10.202 1.00 84.31 169 THR A N 1
ATOM 1338 C CA . THR A 1 169 ? 19.989 8.433 -11.064 1.00 84.31 169 THR A CA 1
ATOM 1339 C C . THR A 1 169 ? 19.094 8.203 -12.279 1.00 84.31 169 THR A C 1
ATOM 1341 O O . THR A 1 169 ? 17.936 7.826 -12.128 1.00 84.31 169 THR A O 1
ATOM 1344 N N . MET A 1 170 ? 19.615 8.392 -13.495 1.00 84.00 170 MET A N 1
ATOM 1345 C CA . MET A 1 170 ? 18.837 8.086 -14.699 1.00 84.00 170 MET A CA 1
ATOM 1346 C C . MET A 1 170 ? 18.639 6.577 -14.865 1.00 84.00 170 MET A C 1
ATOM 1348 O O . MET A 1 170 ? 19.605 5.824 -14.992 1.00 84.00 170 MET A O 1
ATOM 1352 N N . GLN A 1 171 ? 17.381 6.162 -14.951 1.00 88.00 171 GLN A N 1
ATOM 1353 C CA . GLN A 1 171 ? 16.960 4.815 -15.315 1.00 88.00 171 GLN A CA 1
ATOM 1354 C C . GLN A 1 171 ? 16.839 4.731 -16.845 1.00 88.00 171 GLN A C 1
ATOM 1356 O O . GLN A 1 171 ? 16.228 5.598 -17.479 1.00 88.00 171 GLN A O 1
ATOM 1361 N N . GLN A 1 172 ? 17.458 3.724 -17.466 1.00 76.25 172 GLN A N 1
ATOM 1362 C CA . GLN A 1 172 ? 17.467 3.588 -18.926 1.00 76.25 172 GLN A CA 1
ATOM 1363 C C . GLN A 1 172 ? 16.331 2.691 -19.429 1.00 76.25 172 GLN A C 1
ATOM 1365 O O . GLN A 1 172 ? 16.188 1.558 -18.985 1.00 76.25 172 GLN A O 1
ATOM 1370 N N . GLY A 1 173 ? 15.593 3.170 -20.437 1.00 69.62 173 GLY A N 1
ATOM 1371 C CA . GLY A 1 173 ? 14.585 2.388 -21.159 1.00 69.62 173 GLY A CA 1
ATOM 1372 C C . GLY A 1 173 ? 13.224 2.272 -20.460 1.00 69.62 173 GLY A C 1
ATOM 1373 O O . GLY A 1 173 ? 13.002 2.796 -19.371 1.00 69.62 173 GLY A O 1
ATOM 1374 N N . GLY A 1 174 ? 12.282 1.595 -21.125 1.00 69.88 174 GLY A N 1
ATOM 1375 C CA . GLY A 1 174 ? 10.929 1.312 -20.612 1.00 69.88 174 GLY A CA 1
ATOM 1376 C C . GLY A 1 174 ? 10.812 0.034 -19.775 1.00 69.88 174 GLY A C 1
ATOM 1377 O O . GLY A 1 174 ? 9.730 -0.288 -19.299 1.00 69.88 174 GLY A O 1
ATOM 1378 N N . PHE A 1 175 ? 11.917 -0.691 -19.605 1.00 75.12 175 PHE A N 1
ATOM 1379 C CA . PHE A 1 175 ? 12.004 -1.979 -18.919 1.00 75.12 175 PHE A CA 1
ATOM 1380 C C . PHE A 1 175 ? 13.141 -1.929 -17.891 1.00 75.12 175 PHE A C 1
ATOM 1382 O O . PHE A 1 175 ? 14.016 -1.076 -18.015 1.00 75.12 175 PHE A O 1
ATOM 1389 N N . ASN A 1 176 ? 13.182 -2.864 -16.934 1.00 85.12 176 ASN A N 1
ATOM 1390 C CA . ASN A 1 176 ? 14.264 -2.966 -15.939 1.00 85.12 176 ASN A CA 1
ATOM 1391 C C . ASN A 1 176 ? 14.417 -1.701 -15.069 1.00 85.12 176 ASN A C 1
ATOM 1393 O O . ASN A 1 176 ? 15.459 -1.046 -15.108 1.00 85.12 176 ASN A O 1
ATOM 1397 N N . ARG A 1 177 ? 13.380 -1.340 -14.304 1.00 88.62 177 ARG A N 1
ATOM 1398 C CA . ARG A 1 177 ? 13.285 -0.048 -13.603 1.00 88.62 177 ARG A CA 1
ATOM 1399 C C . ARG A 1 177 ? 12.355 -0.077 -12.386 1.00 88.62 177 ARG A C 1
ATOM 1401 O O . ARG A 1 177 ? 11.637 -1.053 -12.195 1.00 88.62 177 ARG A O 1
ATOM 1408 N N . TYR A 1 178 ? 12.379 1.005 -11.614 1.00 89.81 178 TYR A N 1
ATOM 1409 C CA . TYR A 1 178 ? 11.433 1.320 -10.546 1.00 89.81 178 TYR A CA 1
ATOM 1410 C C . TYR A 1 178 ? 10.607 2.537 -10.962 1.00 89.81 178 TYR A C 1
ATOM 1412 O O . TYR A 1 178 ? 11.182 3.609 -11.198 1.00 89.81 178 TYR A O 1
ATOM 1420 N N . ASN A 1 179 ? 9.290 2.391 -11.090 1.00 87.31 179 ASN A N 1
ATOM 1421 C CA . ASN A 1 179 ? 8.420 3.497 -11.502 1.00 87.31 179 ASN A CA 1
ATOM 1422 C C . ASN A 1 179 ? 7.512 4.001 -10.410 1.00 87.31 179 ASN A C 1
ATOM 1424 O O . ASN A 1 179 ? 7.109 5.153 -10.473 1.00 87.31 179 ASN A O 1
ATOM 1428 N N . GLU A 1 180 ? 7.231 3.173 -9.428 1.00 89.88 180 GLU A N 1
ATOM 1429 C CA . GLU A 1 180 ? 6.203 3.385 -8.442 1.00 89.88 180 GLU A CA 1
ATOM 1430 C C . GLU A 1 180 ? 6.813 3.309 -7.048 1.00 89.88 180 GLU A C 1
ATOM 1432 O O . GLU A 1 180 ? 7.677 2.478 -6.757 1.00 89.88 180 GLU A O 1
ATOM 1437 N N . PHE A 1 181 ? 6.368 4.207 -6.183 1.00 94.31 181 PHE A N 1
ATOM 1438 C CA . PHE A 1 181 ? 6.824 4.332 -4.812 1.00 94.31 181 PHE A CA 1
ATOM 1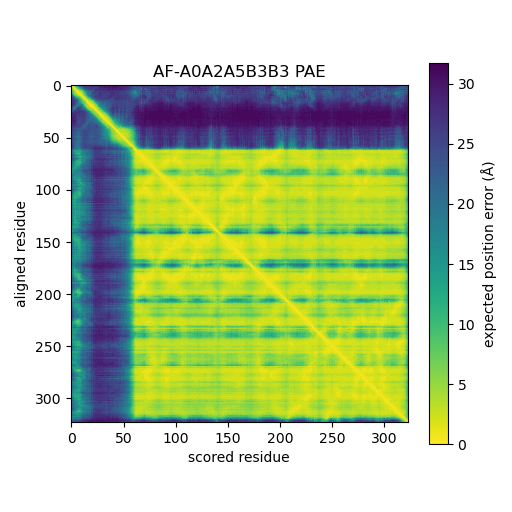439 C C . PHE A 1 181 ? 5.606 4.512 -3.926 1.00 94.31 181 PHE A C 1
ATOM 1441 O O . PHE A 1 181 ? 4.740 5.323 -4.237 1.00 94.31 181 PHE A O 1
ATOM 1448 N N . TYR A 1 182 ? 5.555 3.793 -2.814 1.00 96.81 182 TYR A N 1
ATOM 1449 C CA . TYR A 1 182 ? 4.437 3.843 -1.885 1.00 96.81 182 TYR A CA 1
ATOM 1450 C C . TYR A 1 182 ? 4.956 3.992 -0.461 1.00 96.81 182 TYR A C 1
ATOM 1452 O O . TYR A 1 182 ? 5.782 3.197 -0.005 1.00 96.81 182 TYR A O 1
ATOM 1460 N N . LEU A 1 183 ? 4.505 5.030 0.238 1.00 98.50 183 LEU A N 1
ATOM 1461 C CA . LEU A 1 183 ? 4.824 5.250 1.642 1.00 98.50 183 LEU A CA 1
ATOM 1462 C C . LEU A 1 183 ? 3.663 4.747 2.484 1.00 98.50 183 LEU A C 1
ATOM 1464 O O . LEU A 1 183 ? 2.547 5.229 2.344 1.00 98.50 183 LEU A O 1
ATOM 1468 N N . TYR A 1 184 ? 3.949 3.827 3.393 1.00 98.50 184 TYR A N 1
ATOM 1469 C CA . TYR A 1 184 ? 2.980 3.252 4.311 1.00 98.50 184 TYR A CA 1
ATOM 1470 C C . TYR A 1 184 ? 3.402 3.535 5.757 1.00 98.50 184 TYR A C 1
ATOM 1472 O O . TYR A 1 184 ? 4.504 3.162 6.161 1.00 98.50 184 TYR A O 1
ATOM 1480 N N . VAL A 1 185 ? 2.555 4.218 6.531 1.00 98.75 185 VAL A N 1
ATOM 1481 C CA . VAL A 1 185 ? 2.884 4.755 7.862 1.00 98.75 185 VAL A CA 1
ATOM 1482 C C . VAL A 1 185 ? 1.833 4.359 8.888 1.00 98.75 185 VAL A C 1
ATOM 1484 O O . VAL A 1 185 ? 0.653 4.634 8.716 1.00 98.75 185 VAL A O 1
ATOM 1487 N N . LEU A 1 186 ? 2.285 3.786 9.999 1.00 98.62 186 LEU A N 1
ATOM 1488 C CA . LEU A 1 186 ? 1.509 3.492 11.197 1.00 98.62 186 LEU A CA 1
ATOM 1489 C C . LEU A 1 186 ? 1.908 4.498 12.276 1.00 98.62 186 LEU A C 1
ATOM 1491 O O . LEU A 1 186 ? 3.096 4.614 12.601 1.00 98.62 186 LEU A O 1
ATOM 1495 N N . TYR A 1 187 ? 0.936 5.193 12.860 1.00 98.50 187 TYR A N 1
ATOM 1496 C CA . TYR A 1 187 ? 1.176 6.210 13.884 1.00 98.50 187 TYR A CA 1
ATOM 1497 C C . TYR A 1 187 ? 0.296 5.993 15.115 1.00 98.50 187 TYR A C 1
ATOM 1499 O O . TYR A 1 187 ? -0.874 5.638 15.004 1.00 98.50 187 TYR A O 1
ATOM 1507 N N . GLU A 1 188 ? 0.858 6.198 16.300 1.00 98.19 188 GLU A N 1
ATOM 1508 C CA . GLU A 1 188 ? 0.163 6.044 17.574 1.00 98.19 188 GLU A CA 1
ATOM 1509 C C . GLU A 1 188 ? -0.446 7.374 18.026 1.00 98.19 188 GLU A C 1
ATOM 1511 O O . GLU A 1 188 ? 0.208 8.417 18.001 1.00 98.19 188 GLU A O 1
ATOM 1516 N N . GLU A 1 189 ? -1.694 7.321 18.478 1.00 96.94 189 GLU A N 1
ATOM 1517 C CA . GLU A 1 189 ? -2.380 8.435 19.123 1.00 96.94 189 GLU A CA 1
ATOM 1518 C C . GLU A 1 189 ? -3.225 7.871 20.269 1.00 96.94 189 GLU A C 1
ATOM 1520 O O . GLU A 1 189 ? -4.125 7.054 20.079 1.00 96.94 189 GLU A O 1
ATOM 1525 N N . SER A 1 190 ? -2.910 8.282 21.496 1.00 95.25 190 SER A N 1
ATOM 1526 C CA . SER A 1 190 ? -3.446 7.672 22.722 1.00 95.25 190 SER A CA 1
ATOM 1527 C C . SER A 1 190 ? -4.964 7.819 22.873 1.00 95.25 190 SER A C 1
ATOM 1529 O O . SER A 1 190 ? -5.610 7.005 23.545 1.00 95.25 190 SER A O 1
ATOM 1531 N N . THR A 1 191 ? -5.517 8.862 22.248 1.00 95.81 191 THR A N 1
ATOM 1532 C CA . THR A 1 191 ? -6.951 9.166 22.231 1.00 95.81 191 THR A CA 1
ATOM 1533 C C . THR A 1 191 ? -7.713 8.357 21.185 1.00 95.81 191 THR A C 1
ATOM 1535 O O . THR A 1 191 ? -8.939 8.269 21.268 1.00 95.81 191 THR A O 1
ATOM 1538 N N . PHE A 1 192 ? -7.011 7.733 20.235 1.00 94.44 192 PHE A N 1
ATOM 1539 C CA . PHE A 1 192 ? -7.631 6.971 19.164 1.00 94.44 192 PHE A CA 1
ATOM 1540 C C . PHE A 1 192 ? -7.990 5.541 19.603 1.00 94.44 192 PHE A C 1
ATOM 1542 O O . PHE A 1 192 ? -7.404 4.972 20.535 1.00 94.44 192 PHE A O 1
ATOM 1549 N N . PRO A 1 193 ? -8.983 4.939 18.932 1.00 93.75 193 PRO A N 1
ATOM 1550 C CA . PRO A 1 193 ? -9.304 3.527 19.069 1.00 93.75 193 PRO A CA 1
ATOM 1551 C C . PRO A 1 193 ? -8.129 2.604 18.670 1.00 93.75 193 PRO A C 1
ATOM 1553 O O . PRO A 1 193 ? -7.205 3.006 17.967 1.00 93.75 193 PRO A O 1
ATOM 1556 N N . ILE A 1 194 ? -8.164 1.347 19.137 1.00 92.25 194 ILE A N 1
ATOM 1557 C CA . ILE A 1 194 ? -7.216 0.291 18.753 1.00 92.25 194 ILE A CA 1
ATOM 1558 C C . ILE A 1 194 ? -7.414 -0.103 17.288 1.00 92.25 194 ILE A C 1
ATOM 1560 O O . ILE A 1 194 ? -8.357 -0.812 16.965 1.00 92.25 194 ILE A O 1
ATOM 1564 N N . VAL A 1 195 ? -6.487 0.270 16.424 1.00 92.44 195 VAL A N 1
ATOM 1565 C CA . VAL A 1 195 ? -6.414 -0.199 15.047 1.00 92.44 195 VAL A CA 1
ATOM 1566 C C . VAL A 1 195 ? -5.551 -1.463 14.952 1.00 92.44 195 VAL A C 1
ATOM 1568 O O . VAL A 1 195 ? -4.586 -1.647 15.692 1.00 92.44 195 VAL A O 1
ATOM 1571 N N . ASN A 1 196 ? -5.916 -2.337 14.035 1.00 92.88 196 ASN A N 1
ATOM 1572 C CA . ASN A 1 196 ? -5.217 -3.518 13.591 1.00 92.88 196 ASN A CA 1
ATOM 1573 C C . ASN A 1 196 ? -4.842 -3.292 12.127 1.00 92.88 196 ASN A C 1
ATOM 1575 O O . ASN A 1 196 ? -5.697 -2.884 11.355 1.00 92.88 196 ASN A O 1
ATOM 1579 N N . SER A 1 197 ? -3.600 -3.506 11.726 1.00 94.81 197 SER A N 1
ATOM 1580 C CA . SER A 1 197 ? -3.192 -3.265 10.345 1.00 94.81 197 SER A CA 1
ATOM 1581 C C . SER A 1 197 ? -2.289 -4.366 9.827 1.00 94.81 197 SER A C 1
ATOM 1583 O O . SER A 1 197 ? -1.408 -4.822 10.551 1.00 94.81 197 SER A O 1
ATOM 1585 N N . TYR A 1 198 ? -2.465 -4.749 8.567 1.00 94.94 198 TYR A N 1
ATOM 1586 C CA . TYR A 1 198 ? -1.718 -5.795 7.887 1.00 94.94 198 TYR A CA 1
ATOM 1587 C C . TYR A 1 198 ? -1.202 -5.315 6.545 1.00 94.94 198 TYR A C 1
ATOM 1589 O O . TYR A 1 198 ? -1.967 -4.819 5.730 1.00 94.94 198 TYR A O 1
ATOM 1597 N N . LEU A 1 199 ? 0.079 -5.557 6.298 1.00 94.12 199 LEU A N 1
ATOM 1598 C CA . LEU A 1 199 ? 0.773 -5.337 5.043 1.00 94.12 199 LEU A CA 1
ATOM 1599 C C . LEU A 1 199 ? 1.168 -6.696 4.467 1.00 94.12 199 LEU A C 1
ATOM 1601 O O . LEU A 1 199 ? 2.048 -7.372 5.006 1.00 94.12 199 LEU A O 1
ATOM 1605 N N . TYR A 1 200 ? 0.531 -7.097 3.378 1.00 90.88 200 TYR A N 1
ATOM 1606 C CA . TYR A 1 200 ? 0.859 -8.315 2.642 1.00 90.88 200 TYR A CA 1
ATOM 1607 C C . TYR A 1 200 ? 1.588 -7.976 1.355 1.00 90.88 200 TYR A C 1
ATOM 1609 O O . TYR A 1 200 ? 1.284 -6.965 0.735 1.00 90.88 200 TYR A O 1
ATOM 1617 N N . ILE A 1 201 ? 2.487 -8.856 0.924 1.00 86.44 201 ILE A N 1
ATOM 1618 C CA . ILE A 1 201 ? 3.200 -8.757 -0.351 1.00 86.44 201 ILE A CA 1
ATOM 1619 C C . ILE A 1 201 ? 2.765 -9.900 -1.261 1.00 86.44 201 ILE A C 1
ATOM 1621 O O . ILE A 1 201 ? 2.676 -11.057 -0.827 1.00 86.44 201 ILE A O 1
ATOM 1625 N N . ASN A 1 202 ? 2.519 -9.564 -2.526 1.00 79.19 202 ASN A N 1
ATOM 1626 C CA . ASN A 1 202 ? 2.263 -10.525 -3.585 1.00 79.19 202 ASN A CA 1
ATOM 1627 C C . ASN A 1 202 ? 3.388 -11.573 -3.678 1.00 79.19 202 ASN A C 1
ATOM 1629 O O . ASN A 1 202 ? 4.563 -11.237 -3.796 1.00 79.19 202 ASN A O 1
ATOM 1633 N N . ASP A 1 203 ? 3.010 -12.849 -3.657 1.00 72.56 203 ASP A N 1
ATOM 1634 C CA . ASP A 1 203 ? 3.897 -14.003 -3.838 1.00 72.56 203 ASP A CA 1
ATOM 1635 C C . ASP A 1 203 ? 3.575 -14.800 -5.116 1.00 72.56 203 ASP A C 1
ATOM 1637 O O . ASP A 1 203 ? 4.011 -15.942 -5.270 1.00 72.56 203 ASP A O 1
ATOM 1641 N N . LYS A 1 204 ? 2.754 -14.241 -6.012 1.00 74.38 204 LYS A N 1
ATOM 1642 C CA . LYS A 1 204 ? 2.247 -14.900 -7.218 1.00 74.38 204 LYS A CA 1
ATOM 1643 C C . LYS A 1 204 ? 2.708 -14.187 -8.486 1.00 74.38 204 LYS A C 1
ATOM 1645 O O . LYS A 1 204 ? 2.723 -12.960 -8.569 1.00 74.38 204 LYS A O 1
ATOM 1650 N N . ASP A 1 205 ? 3.020 -14.992 -9.496 1.00 72.81 205 ASP A N 1
ATOM 1651 C CA . ASP A 1 205 ? 3.223 -14.526 -10.866 1.00 72.81 205 ASP A CA 1
ATOM 1652 C C . ASP A 1 205 ? 1.915 -14.017 -11.491 1.00 72.81 205 ASP A C 1
ATOM 1654 O O . ASP A 1 205 ? 0.814 -14.307 -11.016 1.00 72.81 205 ASP A O 1
ATOM 1658 N N . PHE A 1 206 ? 2.045 -13.290 -12.602 1.00 68.25 206 PHE A N 1
ATOM 1659 C CA . PHE A 1 206 ? 0.928 -12.828 -13.425 1.00 68.25 206 PHE A CA 1
ATOM 1660 C C . PHE A 1 206 ? -0.051 -13.959 -13.809 1.00 68.25 206 PHE A C 1
ATOM 1662 O O . PHE A 1 206 ? 0.361 -15.029 -14.260 1.00 68.25 206 PHE A O 1
ATOM 1669 N N . GLY A 1 207 ? -1.360 -13.692 -13.718 1.00 66.06 207 GLY A N 1
ATOM 1670 C CA . GLY A 1 207 ? -2.401 -14.593 -14.213 1.00 66.06 207 GLY A CA 1
ATOM 1671 C C . GLY A 1 207 ? -3.747 -14.439 -13.505 1.00 66.06 207 GLY A C 1
ATOM 1672 O O . GLY A 1 207 ? -4.082 -13.385 -12.970 1.00 66.06 207 GLY A O 1
ATOM 1673 N N . TYR A 1 208 ? -4.531 -15.518 -13.502 1.00 69.56 208 TYR A N 1
ATOM 1674 C CA . TYR A 1 208 ? -5.720 -15.635 -12.659 1.00 69.56 208 TYR A CA 1
ATOM 1675 C C . TYR A 1 208 ? -5.276 -15.952 -11.229 1.00 69.56 208 TYR A C 1
ATOM 1677 O O . TYR A 1 208 ? -4.827 -17.068 -10.951 1.00 69.56 208 TYR A O 1
ATOM 1685 N N . ILE A 1 209 ? -5.366 -14.964 -10.336 1.00 78.38 209 ILE A N 1
ATOM 1686 C CA . ILE A 1 209 ? -4.744 -15.045 -9.014 1.00 78.38 209 ILE A CA 1
ATOM 1687 C C . ILE A 1 209 ? -5.803 -15.003 -7.924 1.00 78.38 209 ILE A C 1
ATOM 1689 O O . ILE A 1 209 ? -6.630 -14.093 -7.853 1.00 78.38 209 ILE A O 1
ATOM 1693 N N . ASN A 1 210 ? -5.710 -15.990 -7.041 1.00 83.12 210 ASN A N 1
ATOM 1694 C CA . ASN A 1 210 ? -6.541 -16.134 -5.866 1.00 83.12 210 ASN A CA 1
ATOM 1695 C C . ASN A 1 210 ? -5.682 -16.015 -4.613 1.00 83.12 210 ASN A C 1
ATOM 1697 O O . ASN A 1 210 ? -4.655 -16.682 -4.476 1.00 83.12 210 ASN A O 1
ATOM 1701 N N . TYR A 1 211 ? -6.174 -15.225 -3.679 1.00 85.31 211 TYR A N 1
ATOM 1702 C CA . TYR A 1 211 ? -5.576 -14.939 -2.396 1.00 85.31 211 TYR A CA 1
ATOM 1703 C C . TYR A 1 211 ? -6.560 -15.354 -1.309 1.00 85.31 211 TYR A C 1
ATOM 1705 O O . TYR A 1 211 ? -7.700 -14.894 -1.266 1.00 85.31 211 TYR A O 1
ATOM 1713 N N . THR A 1 212 ? -6.121 -16.232 -0.416 1.00 87.25 212 THR A N 1
ATOM 1714 C CA . THR A 1 212 ? -6.867 -16.538 0.805 1.00 87.25 212 THR A CA 1
ATOM 1715 C C . THR A 1 212 ? -6.177 -15.840 1.965 1.00 87.25 212 THR A C 1
ATOM 1717 O O . THR A 1 212 ? -5.093 -16.257 2.379 1.00 87.25 212 THR A O 1
ATOM 1720 N N . ILE A 1 213 ? -6.774 -14.752 2.446 1.00 88.06 213 ILE A N 1
ATOM 1721 C CA . ILE A 1 213 ? -6.342 -14.061 3.660 1.00 88.06 213 ILE A CA 1
ATOM 1722 C C . ILE A 1 213 ? -6.905 -14.834 4.843 1.00 88.06 213 ILE A C 1
ATOM 1724 O O . ILE A 1 213 ? -8.114 -15.017 4.940 1.00 88.06 213 ILE A O 1
ATOM 1728 N N . ASN A 1 214 ? -6.034 -15.282 5.739 1.00 88.75 214 ASN A N 1
ATOM 1729 C CA . ASN A 1 214 ? -6.397 -16.031 6.937 1.00 88.75 214 ASN A CA 1
ATOM 1730 C C . ASN A 1 214 ? -5.564 -15.549 8.121 1.00 88.75 214 ASN A C 1
ATOM 1732 O O . ASN A 1 214 ? -4.517 -14.927 7.937 1.00 88.75 214 ASN A O 1
ATOM 1736 N N . ASN A 1 215 ? -5.987 -15.938 9.325 1.00 86.69 215 ASN A N 1
ATOM 1737 C CA . ASN A 1 215 ? -5.291 -15.651 10.581 1.00 86.69 215 ASN A CA 1
ATOM 1738 C C . ASN A 1 215 ? -5.123 -14.146 10.848 1.00 86.69 215 ASN A C 1
ATOM 1740 O O . ASN A 1 215 ? -4.187 -13.741 11.536 1.00 86.69 215 ASN A O 1
ATOM 1744 N N . ILE A 1 216 ? -6.036 -13.335 10.311 1.00 88.75 216 ILE A N 1
ATOM 1745 C CA . ILE A 1 216 ? -6.220 -11.952 10.747 1.00 88.75 216 ILE A CA 1
ATOM 1746 C C . ILE A 1 216 ? -7.099 -11.940 11.993 1.00 88.75 216 ILE A C 1
ATOM 1748 O O . ILE A 1 216 ? -7.828 -12.899 12.282 1.00 88.75 216 ILE A O 1
ATOM 1752 N N . SER A 1 217 ? -7.018 -10.862 12.755 1.00 88.69 217 SER A N 1
ATOM 1753 C CA . SER A 1 217 ? -7.863 -10.682 13.917 1.00 88.69 217 SER A CA 1
ATOM 1754 C C . SER A 1 217 ? -9.334 -10.636 13.479 1.00 88.69 217 SER A C 1
ATOM 1756 O O . SER A 1 217 ? -9.626 -10.236 12.355 1.00 88.69 217 SER A O 1
ATOM 1758 N N . PRO A 1 218 ? -10.281 -11.069 14.327 1.00 88.12 218 PRO A N 1
ATOM 1759 C CA . PRO A 1 218 ? -11.700 -10.990 13.996 1.00 88.12 218 PRO A CA 1
ATOM 1760 C C . PRO A 1 218 ? -12.131 -9.586 13.535 1.00 88.12 218 PRO A C 1
ATOM 1762 O O . PRO A 1 218 ? -12.054 -8.624 14.304 1.00 88.12 218 PRO A O 1
ATOM 1765 N N . ILE A 1 219 ? -12.623 -9.496 12.301 1.00 88.88 219 ILE A N 1
ATOM 1766 C CA . ILE A 1 219 ? -13.071 -8.249 11.678 1.00 88.88 219 ILE A CA 1
ATOM 1767 C C . ILE A 1 219 ? -14.290 -7.685 12.410 1.00 88.88 219 ILE A C 1
ATOM 1769 O O . ILE A 1 219 ? -15.314 -8.360 12.543 1.00 88.88 219 ILE A O 1
ATOM 1773 N N . ASN A 1 220 ? -14.219 -6.417 12.815 1.00 86.62 220 ASN A N 1
ATOM 1774 C CA . ASN A 1 220 ? -15.377 -5.660 13.278 1.00 86.62 220 ASN A CA 1
ATOM 1775 C C . ASN A 1 220 ? -15.907 -4.739 12.170 1.00 86.62 220 ASN A C 1
ATOM 1777 O O . ASN A 1 220 ? -15.454 -3.607 12.041 1.00 86.62 220 ASN A O 1
ATOM 1781 N N . ASN A 1 221 ? -16.915 -5.198 11.430 1.00 86.62 221 ASN A N 1
ATOM 1782 C CA . ASN A 1 221 ? -17.546 -4.432 10.349 1.00 86.62 221 ASN A CA 1
ATOM 1783 C C . ASN A 1 221 ? -18.645 -3.450 10.821 1.00 86.62 221 ASN A C 1
ATOM 1785 O O . ASN A 1 221 ? -19.443 -2.983 10.009 1.00 86.62 221 ASN A O 1
ATOM 1789 N N . LEU A 1 222 ? -18.717 -3.148 12.129 1.00 89.00 222 LEU A N 1
ATOM 1790 C CA . LEU A 1 222 ? -19.505 -2.018 12.652 1.00 89.00 222 LEU A CA 1
ATOM 1791 C C . LEU A 1 222 ? -18.797 -0.668 12.443 1.00 89.00 222 LEU A C 1
ATOM 1793 O O . LEU A 1 222 ? -19.449 0.373 12.477 1.00 89.00 222 LEU A O 1
ATOM 1797 N N . ASN A 1 223 ? -17.479 -0.713 12.253 1.00 90.50 223 ASN A N 1
ATOM 1798 C CA . ASN A 1 223 ? -16.621 0.391 11.835 1.00 90.50 223 ASN A CA 1
ATOM 1799 C C . ASN A 1 223 ? -16.123 0.107 10.420 1.00 90.50 223 ASN A C 1
ATOM 1801 O O . ASN A 1 223 ? -16.314 -1.004 9.938 1.00 90.50 223 ASN A O 1
ATOM 1805 N N . ASP A 1 224 ? -15.474 1.070 9.771 1.00 94.81 224 ASP A N 1
ATOM 1806 C CA . ASP A 1 224 ? -14.884 0.850 8.449 1.00 94.81 224 ASP A CA 1
ATOM 1807 C C . ASP A 1 224 ? -13.801 -0.241 8.472 1.00 94.81 224 ASP A C 1
ATOM 1809 O O . ASP A 1 224 ? -13.024 -0.358 9.419 1.00 94.81 224 ASP A O 1
ATOM 1813 N N . VAL A 1 225 ? -13.752 -1.038 7.408 1.00 95.19 225 VAL A N 1
ATOM 1814 C CA . VAL A 1 225 ? -12.733 -2.063 7.165 1.00 95.19 225 VAL A CA 1
ATOM 1815 C C . VAL A 1 225 ? -12.134 -1.747 5.810 1.00 95.19 225 VAL A C 1
ATOM 1817 O O . VAL A 1 225 ? -12.827 -1.807 4.793 1.00 95.19 225 VAL A O 1
ATOM 1820 N N . GLY A 1 226 ? -10.864 -1.354 5.801 1.00 95.56 226 GLY A N 1
ATOM 1821 C CA . GLY A 1 226 ? -10.197 -0.874 4.597 1.00 95.56 226 GLY A CA 1
ATOM 1822 C C . GLY A 1 226 ? -9.429 -1.964 3.869 1.00 95.56 226 GLY A C 1
ATOM 1823 O O . GLY A 1 226 ? -8.710 -2.740 4.501 1.00 95.56 226 GLY A O 1
ATOM 1824 N N . LEU A 1 227 ? -9.540 -1.965 2.541 1.00 95.38 227 LEU A N 1
ATOM 1825 C CA . LEU A 1 227 ? -8.621 -2.655 1.643 1.00 95.38 227 LEU A CA 1
ATOM 1826 C C . LEU A 1 227 ? -8.077 -1.650 0.626 1.00 95.38 227 LEU A C 1
ATOM 1828 O O . LEU A 1 227 ? -8.840 -1.088 -0.155 1.00 95.38 227 LEU A O 1
ATOM 1832 N N . SER A 1 228 ? -6.760 -1.456 0.636 1.00 96.00 228 SER A N 1
ATOM 1833 C CA . SER A 1 228 ? -6.026 -0.641 -0.340 1.00 96.00 228 SER A CA 1
ATOM 1834 C C . SER A 1 228 ? -5.052 -1.521 -1.119 1.00 96.00 228 SER A C 1
ATOM 1836 O O . SER A 1 228 ? -4.508 -2.495 -0.578 1.00 96.00 228 SER A O 1
ATOM 1838 N N . LEU A 1 229 ? -4.849 -1.177 -2.392 1.00 93.00 229 LEU A N 1
ATOM 1839 C CA . LEU A 1 229 ? -3.925 -1.856 -3.288 1.00 93.00 229 LEU A CA 1
ATOM 1840 C C . LEU A 1 229 ? -2.825 -0.909 -3.742 1.00 93.00 229 LEU A C 1
ATOM 1842 O O . LEU A 1 229 ? -3.091 0.165 -4.257 1.00 93.00 229 LEU A O 1
ATOM 1846 N N . PHE A 1 230 ? -1.582 -1.364 -3.662 1.00 91.00 230 PHE A N 1
ATOM 1847 C CA . PHE A 1 230 ? -0.502 -0.782 -4.452 1.00 91.00 230 PHE A CA 1
ATOM 1848 C C . PHE A 1 230 ? -0.359 -1.604 -5.728 1.00 91.00 230 PHE A C 1
ATOM 1850 O O . PHE A 1 230 ? 0.278 -2.648 -5.680 1.00 91.00 230 PHE A O 1
ATOM 1857 N N . GLY A 1 231 ? -1.022 -1.208 -6.815 1.00 83.00 231 GLY A N 1
ATOM 1858 C CA . GLY A 1 231 ? -1.125 -1.972 -8.060 1.00 83.00 231 GLY A CA 1
ATOM 1859 C C . GLY A 1 231 ? -0.329 -1.345 -9.198 1.00 83.00 231 GLY A C 1
ATOM 1860 O O . GLY A 1 231 ? -0.907 -1.032 -10.231 1.00 83.00 231 GLY A O 1
ATOM 1861 N N . GLY A 1 232 ? 0.977 -1.142 -9.016 1.00 77.38 232 GLY A N 1
ATOM 1862 C CA . GLY A 1 232 ? 1.828 -0.482 -10.010 1.00 77.38 232 GLY A CA 1
ATOM 1863 C C . GLY A 1 232 ? 1.618 -1.007 -11.438 1.00 77.38 232 GLY A C 1
ATOM 1864 O O . GLY A 1 232 ? 1.558 -2.215 -11.666 1.00 77.38 232 GLY A O 1
ATOM 1865 N N . TYR A 1 233 ? 1.522 -0.081 -12.396 1.00 76.19 233 TYR A N 1
ATOM 1866 C CA . TYR A 1 233 ? 1.405 -0.309 -13.837 1.00 76.19 233 TYR A CA 1
ATOM 1867 C C . TYR A 1 233 ? 0.246 -1.205 -14.341 1.00 76.19 233 TYR A C 1
ATOM 1869 O O . TYR A 1 233 ? 0.390 -1.984 -15.298 1.00 76.19 233 TYR A O 1
ATOM 1877 N N . ILE A 1 234 ? -0.948 -1.100 -13.781 1.00 82.75 234 ILE A N 1
ATOM 1878 C CA . ILE A 1 234 ? -2.146 -1.620 -14.456 1.00 82.75 234 ILE A CA 1
ATOM 1879 C C . ILE A 1 234 ? -2.569 -0.549 -15.464 1.00 82.75 234 ILE A C 1
ATOM 1881 O O . ILE A 1 234 ? -3.303 0.361 -15.117 1.00 82.75 234 ILE A O 1
ATOM 1885 N N . CYS A 1 235 ? -2.087 -0.597 -16.709 1.00 80.88 235 CYS A N 1
ATOM 1886 C CA . CYS A 1 235 ? -2.157 0.518 -17.667 1.00 80.88 235 CYS A CA 1
ATOM 1887 C C . CYS A 1 235 ? -3.542 0.807 -18.274 1.00 80.88 235 CYS A C 1
ATOM 1889 O O . CYS A 1 235 ? -3.597 1.463 -19.319 1.00 80.88 235 CYS A O 1
ATOM 1891 N N . HIS A 1 236 ? -4.638 0.285 -17.719 1.00 84.56 236 HIS A N 1
ATOM 1892 C CA . HIS A 1 236 ? -5.973 0.336 -18.322 1.00 84.56 236 HIS A CA 1
ATOM 1893 C C . HIS A 1 236 ? -6.397 1.763 -18.718 1.00 84.56 236 HIS A C 1
ATOM 1895 O O . HIS A 1 236 ? -6.914 2.545 -17.927 1.00 84.56 236 HIS A O 1
ATOM 1901 N N . THR A 1 237 ? -6.159 2.104 -19.981 1.00 79.44 237 THR A N 1
ATOM 1902 C CA . THR A 1 237 ? -6.308 3.445 -20.560 1.00 79.44 237 THR A CA 1
ATOM 1903 C C . THR A 1 237 ? -6.929 3.312 -21.943 1.00 79.44 237 THR A C 1
ATOM 1905 O O . THR A 1 237 ? -7.002 2.220 -22.501 1.00 79.44 237 THR A O 1
ATOM 1908 N N . ASN A 1 238 ? -7.304 4.428 -22.570 1.00 77.69 238 ASN A N 1
ATOM 1909 C CA . ASN A 1 238 ? -7.820 4.412 -23.944 1.00 77.69 238 ASN A CA 1
ATOM 1910 C C . ASN A 1 238 ? -6.830 3.806 -24.963 1.00 77.69 238 ASN A C 1
ATOM 1912 O O . ASN A 1 238 ? -7.255 3.317 -26.007 1.00 77.69 238 ASN A O 1
ATOM 1916 N N . ILE A 1 239 ? -5.522 3.845 -24.672 1.00 75.94 239 ILE A N 1
ATOM 1917 C CA . ILE A 1 239 ? -4.465 3.277 -25.524 1.00 75.94 239 ILE A CA 1
ATOM 1918 C C . ILE A 1 239 ? -4.251 1.790 -25.209 1.00 75.94 239 ILE A C 1
ATOM 1920 O O . ILE A 1 239 ? -4.041 0.991 -26.122 1.00 75.94 239 ILE A O 1
ATOM 1924 N N . PHE A 1 240 ? -4.3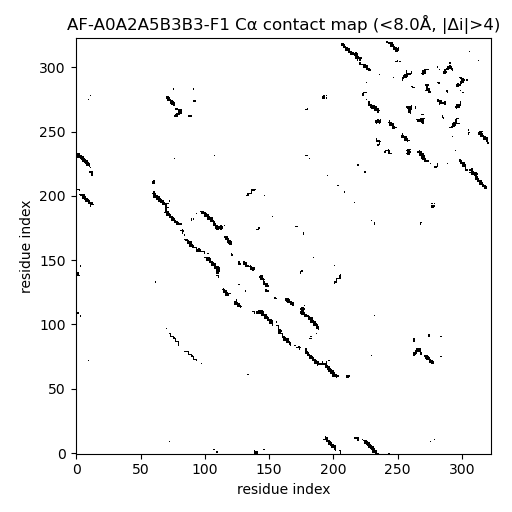59 1.407 -23.935 1.00 75.62 240 PHE A N 1
ATOM 1925 C CA . PHE A 1 240 ? -4.221 0.029 -23.462 1.00 75.62 240 PHE A CA 1
ATOM 1926 C C . PHE A 1 240 ? -5.517 -0.460 -22.786 1.00 75.62 240 PHE A C 1
ATOM 1928 O O . PHE A 1 240 ? -5.510 -0.774 -21.594 1.00 75.62 240 PHE A O 1
ATOM 1935 N N . PRO A 1 241 ? -6.646 -0.568 -23.517 1.00 76.06 241 PRO A N 1
ATOM 1936 C CA . PRO A 1 241 ? -7.965 -0.828 -22.921 1.00 76.06 241 PRO A CA 1
ATOM 1937 C C . PRO A 1 241 ? -8.143 -2.269 -22.426 1.00 76.06 241 PRO A C 1
ATOM 1939 O O . PRO A 1 241 ? -9.200 -2.641 -21.933 1.00 76.06 241 PRO A O 1
ATOM 1942 N N . PHE A 1 242 ? -7.123 -3.109 -22.586 1.00 77.69 242 PHE A N 1
ATOM 1943 C CA . PHE A 1 242 ? -7.155 -4.516 -22.198 1.00 77.69 242 PHE A CA 1
ATOM 1944 C C . PHE A 1 242 ? -6.208 -4.826 -21.042 1.00 77.69 242 PHE A C 1
ATOM 1946 O O . PHE A 1 242 ? -6.057 -5.992 -20.712 1.00 77.69 242 PHE A O 1
ATOM 1953 N N . ASP A 1 243 ? -5.560 -3.816 -20.452 1.00 78.50 243 ASP A N 1
ATOM 1954 C CA . ASP A 1 243 ? -4.622 -3.994 -19.337 1.00 78.50 243 ASP A CA 1
ATOM 1955 C C . ASP A 1 243 ? -5.255 -3.664 -17.978 1.00 78.50 243 ASP A C 1
ATOM 1957 O O . ASP A 1 243 ? -4.618 -3.077 -17.111 1.00 78.50 243 ASP A O 1
ATOM 1961 N N . GLY A 1 244 ? -6.545 -3.964 -17.834 1.00 86.06 244 GLY A N 1
ATOM 1962 C CA . GLY A 1 244 ? -7.297 -3.761 -16.599 1.00 86.06 244 GLY A CA 1
ATOM 1963 C C . GLY A 1 244 ? -7.548 -5.064 -15.865 1.00 86.06 244 GLY A C 1
ATOM 1964 O O . GLY A 1 244 ? -7.463 -6.156 -16.439 1.00 86.06 244 GLY A O 1
ATOM 1965 N N . GLU A 1 245 ? -7.907 -4.943 -14.593 1.00 86.19 245 GLU A N 1
ATOM 1966 C CA . GLU A 1 245 ? -8.169 -6.097 -13.745 1.00 86.19 245 GLU A CA 1
ATOM 1967 C C . GLU A 1 245 ? -9.506 -6.040 -13.036 1.00 86.19 245 GLU A C 1
ATOM 1969 O O . GLU A 1 245 ? -9.833 -5.085 -12.341 1.00 86.19 245 GLU A O 1
ATOM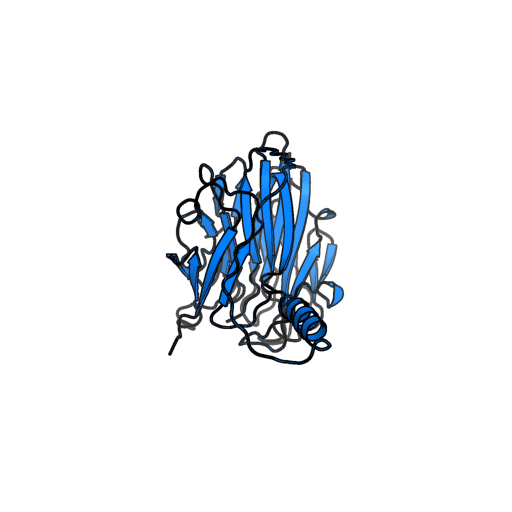 1974 N N . ASN A 1 246 ? -10.261 -7.124 -13.156 1.00 90.12 246 ASN A N 1
ATOM 1975 C CA . ASN A 1 246 ? -11.457 -7.329 -12.366 1.00 90.12 246 ASN A CA 1
ATOM 1976 C C . ASN A 1 246 ? -11.072 -7.821 -10.976 1.00 90.12 246 ASN A C 1
ATOM 1978 O O . ASN A 1 246 ? -10.421 -8.863 -10.840 1.00 90.12 246 ASN A O 1
ATOM 1982 N N . VAL A 1 247 ? -11.547 -7.124 -9.956 1.00 91.50 247 VAL A N 1
ATOM 1983 C CA . VAL A 1 247 ? -11.251 -7.427 -8.561 1.00 91.50 247 VAL A CA 1
ATOM 1984 C C . VAL A 1 247 ? -12.482 -8.017 -7.882 1.00 91.50 247 VAL A C 1
ATOM 1986 O O . VAL A 1 247 ? -13.621 -7.622 -8.155 1.00 91.50 247 VAL A O 1
ATOM 1989 N N . TYR A 1 248 ? -12.256 -8.995 -7.006 1.00 92.25 248 TYR A N 1
ATOM 1990 C CA . TYR A 1 248 ? -13.309 -9.668 -6.260 1.00 92.25 248 TYR A CA 1
ATOM 1991 C C . TYR A 1 248 ? -12.937 -9.873 -4.795 1.00 92.25 248 TYR A C 1
ATOM 1993 O O . TYR A 1 248 ? -11.827 -10.311 -4.497 1.00 92.25 248 TYR A O 1
ATOM 2001 N N . VAL A 1 249 ? -13.910 -9.686 -3.902 1.00 92.69 249 VAL A N 1
ATOM 2002 C CA . VAL A 1 249 ? -13.811 -10.009 -2.468 1.00 92.69 249 VAL A CA 1
ATOM 2003 C C . VAL A 1 249 ? -14.936 -10.970 -2.102 1.00 92.69 249 VAL A C 1
ATOM 2005 O O . VAL A 1 249 ? -16.108 -10.712 -2.380 1.00 92.69 249 VAL A O 1
ATOM 2008 N N . ASN A 1 250 ? -14.588 -12.116 -1.514 1.00 92.56 250 ASN A N 1
ATOM 2009 C CA . ASN A 1 250 ? -15.522 -13.196 -1.176 1.00 92.56 250 ASN A CA 1
ATOM 2010 C C . ASN A 1 250 ? -16.434 -13.603 -2.351 1.00 92.56 250 ASN A C 1
ATOM 2012 O O . ASN A 1 250 ? -17.602 -13.935 -2.176 1.00 92.56 250 ASN A O 1
ATOM 2016 N N . GLY A 1 251 ? -15.889 -13.557 -3.571 1.00 91.69 251 GLY A N 1
ATOM 2017 C CA . GLY A 1 251 ? -16.604 -13.880 -4.808 1.00 91.69 251 GLY A CA 1
ATOM 2018 C C . GLY A 1 251 ? -17.455 -12.743 -5.387 1.00 91.69 251 GLY A C 1
ATOM 2019 O O . GLY A 1 251 ? -17.861 -12.848 -6.543 1.00 91.69 251 GLY A O 1
ATOM 2020 N N . ASN A 1 252 ? -17.671 -11.648 -4.653 1.00 95.19 252 ASN A N 1
ATOM 2021 C CA . ASN A 1 252 ? -18.377 -10.465 -5.148 1.00 95.19 252 ASN A CA 1
ATOM 2022 C C . ASN A 1 252 ? -17.459 -9.642 -6.047 1.00 95.19 252 ASN A C 1
ATOM 2024 O O . ASN A 1 252 ? -16.321 -9.380 -5.668 1.00 95.19 252 ASN A O 1
ATOM 2028 N N . PHE A 1 253 ? -17.943 -9.235 -7.221 1.00 94.56 253 PHE A N 1
ATOM 2029 C CA . PHE A 1 253 ? -17.226 -8.298 -8.086 1.00 94.56 253 PHE A CA 1
ATOM 2030 C C . PHE A 1 253 ? -17.271 -6.903 -7.471 1.00 94.56 253 PHE A C 1
ATOM 2032 O O . PHE A 1 253 ? -18.360 -6.394 -7.206 1.00 94.56 253 PHE A O 1
ATOM 2039 N N . ILE A 1 254 ? -16.102 -6.302 -7.261 1.00 94.62 254 ILE A N 1
ATOM 2040 C CA . ILE A 1 254 ? -15.995 -4.981 -6.635 1.00 94.62 254 ILE A CA 1
ATOM 2041 C C . ILE A 1 254 ? -15.534 -3.896 -7.603 1.00 94.62 254 ILE A C 1
ATOM 2043 O O . ILE A 1 254 ? -15.672 -2.728 -7.272 1.00 94.62 254 ILE A O 1
ATOM 2047 N N . GLY A 1 255 ? -15.020 -4.239 -8.787 1.00 94.31 255 GLY A N 1
ATOM 2048 C CA . GLY A 1 255 ? -14.561 -3.216 -9.720 1.00 94.31 255 GLY A CA 1
ATOM 2049 C C . GLY A 1 255 ? -13.592 -3.685 -10.790 1.00 94.31 255 GLY A C 1
ATOM 2050 O O . GLY A 1 255 ? -12.991 -4.756 -10.683 1.00 94.31 255 GLY A O 1
ATOM 2051 N N . LEU A 1 256 ? -13.443 -2.842 -11.812 1.00 92.44 256 LEU A N 1
ATOM 2052 C CA . LEU A 1 256 ? -12.379 -2.919 -12.807 1.00 92.44 256 LEU A CA 1
ATOM 2053 C C . LEU A 1 256 ? -11.347 -1.836 -12.490 1.00 92.44 256 LEU A C 1
ATOM 2055 O O . LEU A 1 256 ? -11.667 -0.649 -12.562 1.00 92.44 256 LEU A O 1
ATOM 2059 N N . ILE A 1 257 ? -10.127 -2.251 -12.169 1.00 91.69 257 ILE A N 1
ATOM 2060 C CA . ILE A 1 257 ? -9.034 -1.355 -11.797 1.00 91.69 257 ILE A CA 1
ATOM 2061 C C . ILE A 1 257 ? -8.024 -1.190 -12.928 1.00 91.69 257 ILE A C 1
ATOM 2063 O O . ILE A 1 257 ? -7.854 -2.077 -13.774 1.00 91.69 257 ILE A O 1
ATOM 2067 N N . GLY A 1 258 ? -7.342 -0.053 -12.906 1.00 89.25 258 GLY A N 1
ATOM 2068 C CA . GLY A 1 258 ? -6.263 0.311 -13.805 1.00 89.25 258 GLY A CA 1
ATOM 2069 C C . GLY A 1 258 ? -6.348 1.754 -14.285 1.00 89.25 258 GLY A C 1
ATOM 2070 O O . GLY A 1 258 ? -7.368 2.420 -14.154 1.00 89.25 258 GLY A O 1
ATOM 2071 N N . GLY A 1 259 ? -5.271 2.220 -14.893 1.00 88.62 259 GLY A N 1
ATOM 2072 C CA . GLY A 1 259 ? -5.095 3.590 -15.330 1.00 88.62 259 GLY A CA 1
ATOM 2073 C C . GLY A 1 259 ? -4.032 4.288 -14.499 1.00 88.62 259 GLY A C 1
ATOM 2074 O O . GLY A 1 259 ? -3.181 3.658 -13.871 1.00 88.62 259 GLY A O 1
ATOM 2075 N N . ASN A 1 260 ? -4.072 5.610 -14.550 1.00 90.00 260 ASN A N 1
ATOM 2076 C CA . ASN A 1 260 ? -3.104 6.461 -13.885 1.00 90.00 260 ASN A CA 1
ATOM 2077 C C . ASN A 1 260 ? -3.820 7.109 -12.709 1.00 90.00 260 ASN A C 1
ATOM 2079 O O . ASN A 1 260 ? -4.855 7.741 -12.905 1.00 90.00 260 ASN A O 1
ATOM 2083 N N . ASP A 1 261 ? -3.245 6.946 -11.533 1.00 89.88 261 ASP A N 1
ATOM 2084 C CA . ASP A 1 261 ? -3.541 7.742 -10.351 1.00 89.88 261 ASP A CA 1
ATOM 2085 C C . ASP A 1 261 ? -3.197 9.223 -10.591 1.00 89.88 261 ASP A C 1
ATOM 2087 O O . ASP A 1 261 ? -2.328 9.525 -11.426 1.00 89.88 261 ASP A O 1
ATOM 2091 N N . ILE A 1 262 ? -3.838 10.149 -9.872 1.00 91.44 262 ILE A N 1
ATOM 2092 C CA . ILE A 1 262 ? -3.583 11.592 -10.004 1.00 91.44 262 ILE A CA 1
ATOM 2093 C C . ILE A 1 262 ? -2.113 11.958 -9.764 1.00 91.44 262 ILE A C 1
ATOM 2095 O O . ILE A 1 262 ? -1.607 12.906 -10.373 1.00 91.44 262 ILE A O 1
ATOM 2099 N N . ASN A 1 263 ? -1.419 11.204 -8.909 1.00 91.19 263 ASN A N 1
ATOM 2100 C CA . ASN A 1 263 ? -0.007 11.408 -8.601 1.00 91.19 263 ASN A CA 1
ATOM 2101 C C . ASN A 1 263 ? 0.914 10.461 -9.384 1.00 91.19 263 ASN A C 1
ATOM 2103 O O . ASN A 1 263 ? 2.011 10.100 -8.941 1.00 91.19 263 ASN A O 1
ATOM 2107 N N . SER A 1 264 ? 0.460 10.047 -10.565 1.00 90.25 264 SER A N 1
ATOM 2108 C CA . SER A 1 264 ? 1.180 9.129 -11.430 1.00 90.25 264 SER A CA 1
ATOM 2109 C C . SER A 1 264 ? 1.253 9.599 -12.874 1.00 90.25 264 SER A C 1
ATOM 2111 O O . SER A 1 264 ? 0.356 10.261 -13.399 1.00 90.25 264 SER A O 1
ATOM 2113 N N . GLY A 1 265 ? 2.334 9.211 -13.544 1.00 88.25 265 GLY A N 1
ATOM 2114 C CA . GLY A 1 265 ? 2.396 9.262 -14.996 1.00 88.25 265 GLY A CA 1
ATOM 2115 C C . GLY A 1 265 ? 1.568 8.164 -15.672 1.00 88.25 265 GLY A C 1
ATOM 2116 O O . GLY A 1 265 ? 0.994 7.281 -15.037 1.00 88.25 265 GLY A O 1
ATOM 2117 N N . SER A 1 266 ? 1.542 8.176 -17.003 1.00 86.56 266 SER A N 1
ATOM 2118 C CA . SER A 1 266 ? 0.938 7.125 -17.821 1.00 86.56 266 SER A CA 1
ATOM 2119 C C . SER A 1 266 ? 1.508 5.757 -17.448 1.00 86.56 266 SER A C 1
ATOM 2121 O O . SER A 1 266 ? 2.717 5.554 -17.569 1.00 86.56 266 SER A O 1
ATOM 2123 N N . CYS A 1 267 ? 0.645 4.806 -17.078 1.00 79.75 267 CYS A N 1
ATOM 2124 C CA . CYS A 1 267 ? 1.025 3.488 -16.553 1.00 79.75 267 CYS A CA 1
ATOM 2125 C C . CYS A 1 267 ? 1.818 3.525 -15.235 1.00 79.75 267 CYS A C 1
ATOM 2127 O O . CYS A 1 267 ? 2.537 2.573 -14.940 1.00 79.75 267 CYS A O 1
ATOM 2129 N N . GLY A 1 268 ? 1.738 4.607 -14.465 1.00 80.31 268 GLY A N 1
ATOM 2130 C CA . GLY A 1 268 ? 2.444 4.730 -13.194 1.00 80.31 268 GLY A CA 1
ATOM 2131 C C . GLY A 1 268 ? 1.694 4.114 -12.017 1.00 80.31 268 GLY A C 1
ATOM 2132 O O . GLY A 1 268 ? 2.331 3.841 -11.008 1.00 80.31 268 GLY A O 1
ATOM 2133 N N . GLY A 1 269 ? 0.380 3.895 -12.135 1.00 78.06 269 GLY A N 1
ATOM 2134 C CA . GLY A 1 269 ? -0.505 3.374 -11.088 1.00 78.06 269 GLY A CA 1
ATOM 2135 C C . GLY A 1 269 ? -1.356 2.188 -11.550 1.00 78.06 269 GLY A C 1
ATOM 2136 O O . GLY A 1 269 ? -1.025 1.566 -12.569 1.00 78.06 269 GLY A O 1
ATOM 2137 N N . PRO A 1 270 ? -2.428 1.843 -10.819 1.00 90.19 270 PRO A N 1
ATOM 2138 C CA . PRO A 1 270 ? -3.066 2.580 -9.718 1.00 90.19 270 PRO A CA 1
ATOM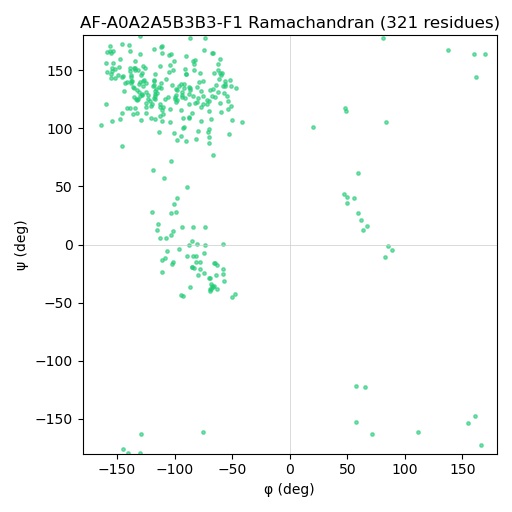 2139 C C . PRO A 1 270 ? -2.531 2.273 -8.306 1.00 90.19 270 PRO A C 1
ATOM 2141 O O . PRO A 1 270 ? -1.913 1.226 -8.079 1.00 90.19 270 PRO A O 1
ATOM 2144 N N . TYR A 1 271 ? -2.811 3.158 -7.348 1.00 90.19 271 TYR A N 1
ATOM 2145 C CA . TYR A 1 271 ? -2.569 2.966 -5.911 1.00 90.19 271 TYR A CA 1
ATOM 2146 C C . TYR A 1 271 ? -3.797 3.416 -5.134 1.00 90.19 271 TYR A C 1
ATOM 2148 O O . TYR A 1 271 ? -4.520 4.273 -5.599 1.00 90.19 271 TYR A O 1
ATOM 2156 N N . GLY A 1 272 ? -4.044 2.806 -3.979 1.00 94.31 272 GLY A N 1
ATOM 2157 C CA . GLY A 1 272 ? -5.151 3.197 -3.122 1.00 94.31 272 GLY A CA 1
ATOM 2158 C C . GLY A 1 272 ? -4.640 4.118 -2.038 1.00 94.31 272 GLY A C 1
ATOM 2159 O O . GLY A 1 272 ? -4.253 3.611 -0.987 1.00 94.31 272 GLY A O 1
ATOM 2160 N N . ASP A 1 273 ? -4.627 5.422 -2.264 1.00 96.38 273 ASP A N 1
ATOM 2161 C CA . ASP A 1 273 ? -4.180 6.423 -1.307 1.00 96.38 273 ASP A CA 1
ATOM 2162 C C . ASP A 1 273 ? -5.239 6.634 -0.214 1.00 96.38 273 ASP A C 1
ATOM 2164 O O . ASP A 1 273 ? -6.421 6.881 -0.463 1.00 96.38 273 ASP A O 1
ATOM 2168 N N . PHE A 1 274 ? -4.837 6.538 1.053 1.00 98.44 274 PHE A N 1
ATOM 2169 C CA . PHE A 1 274 ? -5.790 6.538 2.158 1.00 98.44 274 PHE A CA 1
ATOM 2170 C C . PHE A 1 274 ? -5.188 6.993 3.488 1.00 98.44 274 PHE A C 1
ATOM 2172 O O . PHE A 1 274 ? -3.971 7.000 3.723 1.00 98.44 274 PHE A O 1
ATOM 2179 N N . TYR A 1 275 ? -6.082 7.278 4.427 1.00 98.44 275 TYR A N 1
ATOM 2180 C CA . TYR A 1 275 ? -5.793 7.140 5.845 1.00 98.44 275 TYR A CA 1
ATOM 2181 C C . TYR A 1 275 ? -6.984 6.532 6.580 1.00 98.44 275 TYR A C 1
ATOM 2183 O O . TYR A 1 275 ? -8.141 6.699 6.200 1.00 98.44 275 TYR A O 1
ATOM 2191 N N . TYR A 1 276 ? -6.683 5.796 7.638 1.00 98.19 276 TYR A N 1
ATOM 2192 C CA . TYR A 1 276 ? -7.653 5.230 8.550 1.00 98.19 276 TYR A CA 1
ATOM 2193 C C . TYR A 1 276 ? -7.312 5.684 9.957 1.00 98.19 276 TYR A C 1
ATOM 2195 O O . TYR A 1 276 ? -6.223 5.410 10.471 1.00 98.19 276 TYR A O 1
ATOM 2203 N N . GLU A 1 277 ? -8.258 6.353 10.591 1.00 95.62 277 GLU A N 1
ATOM 2204 C CA . GLU A 1 277 ? -8.138 6.795 11.968 1.00 95.62 277 GLU A CA 1
ATOM 2205 C C . GLU A 1 277 ? -9.517 6.918 12.595 1.00 95.62 277 GLU A C 1
ATOM 2207 O O . GLU A 1 277 ? -10.522 7.077 11.907 1.00 95.62 277 GLU A O 1
ATOM 2212 N N . ASN A 1 278 ? -9.575 6.826 13.922 1.00 95.19 278 ASN A N 1
ATOM 2213 C CA . ASN A 1 278 ? -10.819 7.019 14.660 1.00 95.19 278 ASN A CA 1
ATOM 2214 C C . ASN A 1 278 ? -12.015 6.198 14.119 1.00 95.19 278 ASN A C 1
ATOM 2216 O O . ASN A 1 278 ? -13.143 6.685 14.075 1.00 95.19 278 ASN A O 1
ATOM 2220 N N . ASN A 1 279 ? -11.760 4.940 13.733 1.00 94.25 279 ASN A N 1
ATOM 2221 C CA . ASN A 1 279 ? -12.744 3.993 13.187 1.00 94.25 279 ASN A CA 1
ATOM 2222 C C . ASN A 1 279 ? -13.332 4.343 11.807 1.00 94.25 279 ASN A C 1
ATOM 2224 O O . ASN A 1 279 ? -14.360 3.776 11.428 1.00 94.25 279 ASN A O 1
ATOM 2228 N N . GLN A 1 280 ? -12.709 5.264 11.073 1.00 96.31 280 GLN A N 1
ATOM 2229 C CA . GLN A 1 280 ? -13.170 5.712 9.764 1.00 96.31 280 GLN A CA 1
ATOM 2230 C C . GLN A 1 280 ? -12.060 5.594 8.726 1.00 96.31 280 GLN A C 1
ATOM 2232 O O . GLN A 1 280 ? -10.895 5.884 9.012 1.00 96.31 280 GLN A O 1
ATOM 2237 N N . LEU A 1 281 ? -12.442 5.184 7.518 1.00 97.94 281 LEU A N 1
ATOM 2238 C CA . LEU A 1 281 ? -11.574 5.146 6.351 1.00 97.94 281 LEU A CA 1
ATOM 2239 C C . LEU A 1 281 ? -11.824 6.376 5.482 1.00 97.94 281 LEU A C 1
ATOM 2241 O O . LEU A 1 281 ? -12.963 6.705 5.153 1.00 97.94 281 LEU A O 1
ATOM 2245 N N . PHE A 1 282 ? -10.745 7.009 5.045 1.00 98.38 282 PHE A N 1
ATOM 2246 C CA . PHE A 1 282 ? -10.781 8.152 4.150 1.00 98.38 282 PHE A CA 1
ATOM 2247 C C . PHE A 1 282 ? -9.865 7.896 2.960 1.00 98.38 282 PHE A C 1
ATOM 2249 O O . PHE A 1 282 ? -8.740 7.426 3.131 1.00 98.38 282 PHE A O 1
ATOM 2256 N N . GLY A 1 283 ? -10.351 8.229 1.766 1.00 97.62 283 GLY A N 1
ATOM 2257 C CA . GLY A 1 283 ? -9.512 8.306 0.576 1.00 97.62 283 GLY A CA 1
ATOM 2258 C C . GLY A 1 283 ? -8.700 9.597 0.561 1.00 97.62 283 GLY A C 1
ATOM 2259 O O . GLY A 1 283 ? -9.134 10.628 1.090 1.00 97.62 283 GLY A O 1
ATOM 2260 N N . LEU A 1 284 ? -7.509 9.521 -0.013 1.00 96.88 284 LEU A N 1
ATOM 2261 C CA . LEU A 1 284 ? -6.673 10.662 -0.373 1.00 96.88 284 LEU A CA 1
ATOM 2262 C C . LEU A 1 284 ? -6.614 10.745 -1.905 1.00 96.88 284 LEU A C 1
ATOM 2264 O O . LEU A 1 284 ? -7.060 9.834 -2.588 1.00 96.88 284 LEU A O 1
ATOM 2268 N N . SER A 1 285 ? -6.066 11.835 -2.449 1.00 93.31 285 SER A N 1
ATOM 2269 C CA . SER A 1 285 ? -5.863 11.951 -3.901 1.00 93.31 285 SER A CA 1
ATOM 2270 C C . SER A 1 285 ? -7.183 11.787 -4.688 1.00 93.31 285 SER A C 1
ATOM 2272 O O . SER A 1 285 ? -8.106 12.585 -4.482 1.00 93.31 285 SER A O 1
ATOM 2274 N N . ASP A 1 286 ? -7.275 10.816 -5.598 1.00 93.19 286 ASP A N 1
ATOM 2275 C CA . ASP A 1 286 ? -8.480 10.458 -6.357 1.00 93.19 286 ASP A CA 1
ATOM 2276 C C . ASP A 1 286 ? -9.189 9.184 -5.857 1.00 93.19 286 ASP A C 1
ATOM 2278 O O . ASP A 1 286 ? -10.176 8.766 -6.465 1.00 93.19 286 ASP A O 1
ATOM 2282 N N . ASP A 1 287 ? -8.770 8.623 -4.721 1.00 95.88 287 ASP A N 1
ATOM 2283 C CA . ASP A 1 287 ? -9.429 7.484 -4.082 1.00 95.88 287 ASP A CA 1
ATOM 2284 C C . ASP A 1 287 ? -10.621 7.892 -3.219 1.00 95.88 287 ASP A C 1
ATOM 2286 O O . ASP A 1 287 ? -10.669 8.960 -2.597 1.00 95.88 287 ASP A O 1
ATOM 2290 N N . THR A 1 288 ? -11.600 6.992 -3.112 1.00 97.00 288 THR A N 1
ATOM 2291 C CA . THR A 1 288 ? -12.778 7.198 -2.268 1.00 97.00 288 THR A CA 1
ATOM 2292 C C . THR A 1 288 ? -13.089 5.947 -1.462 1.00 97.00 288 THR A C 1
ATOM 2294 O O . THR A 1 288 ? -13.334 4.883 -2.014 1.00 97.00 288 THR A O 1
ATOM 2297 N N . ALA A 1 289 ? -13.215 6.087 -0.139 1.00 95.12 289 ALA A N 1
ATOM 2298 C CA . ALA A 1 289 ? -13.602 5.008 0.772 1.00 95.12 289 ALA A CA 1
ATOM 2299 C C . ALA A 1 289 ? -15.061 4.544 0.555 1.00 95.12 289 ALA A C 1
ATOM 2301 O O . ALA A 1 289 ? -15.973 4.893 1.306 1.00 95.12 289 ALA A O 1
ATOM 2302 N N . ASN A 1 290 ? -15.296 3.763 -0.498 1.00 95.38 290 ASN A N 1
ATOM 2303 C CA . ASN A 1 290 ? -16.613 3.298 -0.918 1.00 95.38 290 ASN A CA 1
ATOM 2304 C C . ASN A 1 290 ? -16.620 1.772 -1.149 1.00 95.38 290 ASN A C 1
ATOM 2306 O O . ASN A 1 290 ? -15.627 1.092 -0.916 1.00 95.38 290 ASN A O 1
ATOM 2310 N N . ALA A 1 291 ? -17.760 1.196 -1.535 1.00 93.44 291 ALA A N 1
ATOM 2311 C CA . ALA A 1 291 ? -17.911 -0.260 -1.644 1.00 93.44 291 ALA A CA 1
ATOM 2312 C C . ALA A 1 291 ? -17.344 -0.867 -2.949 1.00 93.44 291 ALA A C 1
ATOM 2314 O O . ALA A 1 291 ? -17.485 -2.074 -3.166 1.00 93.44 291 ALA A O 1
ATOM 2315 N N . GLN A 1 292 ? -16.777 -0.051 -3.841 1.00 94.94 292 GLN A N 1
ATOM 2316 C CA . GLN A 1 292 ? -16.327 -0.436 -5.176 1.00 94.94 292 GLN A CA 1
ATOM 2317 C C . GLN A 1 292 ? -14.987 0.216 -5.530 1.00 94.94 292 GLN A C 1
ATOM 2319 O O . GLN A 1 292 ? -14.682 1.311 -5.079 1.00 94.94 292 GLN A O 1
ATOM 2324 N N . MET A 1 293 ? -14.221 -0.456 -6.388 1.00 94.56 293 MET A N 1
ATOM 2325 C CA . MET A 1 293 ? -13.047 0.109 -7.056 1.00 94.56 293 MET A CA 1
ATOM 2326 C C . MET A 1 293 ? -13.414 0.495 -8.486 1.00 94.56 293 MET A C 1
ATOM 2328 O O . MET A 1 293 ? -14.253 -0.157 -9.122 1.00 94.56 293 MET A O 1
ATOM 2332 N N . SER A 1 294 ? -12.767 1.514 -9.037 1.00 93.19 294 SER A N 1
ATOM 2333 C CA . SER A 1 294 ? -12.969 1.882 -10.436 1.00 93.19 294 SER A CA 1
ATOM 2334 C C . SER A 1 294 ? -11.812 2.704 -10.976 1.00 93.19 294 SER A C 1
ATOM 2336 O O . SER A 1 294 ? -11.581 3.829 -10.547 1.00 93.19 294 SER A O 1
ATOM 2338 N N . GLY A 1 295 ? -11.167 2.197 -12.025 1.00 92.38 295 GLY A N 1
ATOM 2339 C CA . GLY A 1 295 ? -10.055 2.903 -12.648 1.00 92.38 295 GLY A CA 1
ATOM 2340 C C . GLY A 1 295 ? -8.875 3.011 -11.683 1.00 92.38 295 GLY A C 1
ATOM 2341 O O . GLY A 1 295 ? -8.375 1.978 -11.228 1.00 92.38 295 GLY A O 1
ATOM 2342 N N . SER A 1 296 ? -8.439 4.240 -11.400 1.00 92.44 296 SER A N 1
ATOM 2343 C CA . SER A 1 296 ? -7.365 4.520 -10.446 1.00 92.44 296 SER A CA 1
ATOM 2344 C C . SER A 1 296 ? -7.769 4.376 -8.984 1.00 92.44 296 SER A C 1
ATOM 2346 O O . SER A 1 296 ? -6.902 4.037 -8.192 1.00 92.44 296 SER A O 1
ATOM 2348 N N . ASP A 1 297 ? -9.059 4.519 -8.658 1.00 94.44 297 ASP A N 1
ATOM 2349 C CA . ASP A 1 297 ? -9.579 4.328 -7.300 1.00 94.44 297 ASP A CA 1
ATOM 2350 C C . ASP A 1 297 ? -9.514 2.839 -6.932 1.00 94.44 297 ASP A C 1
ATOM 2352 O O . ASP A 1 297 ? -10.347 2.031 -7.378 1.00 94.44 297 ASP A O 1
ATOM 2356 N N . VAL A 1 298 ? -8.481 2.464 -6.175 1.00 94.06 298 VAL A N 1
ATOM 2357 C CA . VAL A 1 298 ? -8.225 1.085 -5.719 1.00 94.06 298 VAL A CA 1
ATOM 2358 C C . VAL A 1 298 ? -8.215 0.979 -4.196 1.00 94.06 298 VAL A C 1
ATOM 2360 O O . VAL A 1 298 ? -7.599 0.074 -3.614 1.00 94.06 298 VAL A O 1
ATOM 2363 N N . LEU A 1 299 ? -8.967 1.874 -3.558 1.00 96.62 299 LEU A N 1
ATOM 2364 C CA . LEU A 1 299 ? -9.363 1.829 -2.162 1.00 96.62 299 LEU A CA 1
ATOM 2365 C C . LEU A 1 299 ? -10.814 1.357 -2.026 1.00 96.62 299 LEU A C 1
ATOM 2367 O O . LEU A 1 299 ? -11.706 1.820 -2.727 1.00 96.62 299 LEU A O 1
ATOM 2371 N N . ILE A 1 300 ? -11.091 0.474 -1.064 1.00 95.62 300 ILE A N 1
ATOM 2372 C CA . ILE A 1 300 ? -12.472 0.146 -0.685 1.00 95.62 300 ILE A CA 1
ATOM 2373 C C . ILE A 1 300 ? -12.679 0.115 0.817 1.00 95.62 300 ILE A C 1
ATOM 2375 O O . ILE A 1 300 ? -11.810 -0.282 1.595 1.00 95.62 300 ILE A O 1
ATOM 2379 N N . ASN A 1 301 ? -13.917 0.410 1.191 1.00 96.44 301 ASN A N 1
ATOM 2380 C CA . ASN A 1 301 ? -14.517 0.007 2.445 1.00 96.44 301 ASN A CA 1
ATOM 2381 C C . ASN A 1 301 ? -15.271 -1.317 2.241 1.00 96.44 301 ASN A C 1
ATOM 2383 O O . ASN A 1 301 ? -16.327 -1.373 1.605 1.00 96.44 301 ASN A O 1
ATOM 2387 N N . MET A 1 302 ? -14.727 -2.398 2.792 1.00 94.38 302 MET A N 1
ATOM 2388 C CA . MET A 1 302 ? -15.224 -3.759 2.595 1.00 94.38 302 MET A CA 1
ATOM 2389 C C . MET A 1 302 ? -16.203 -4.237 3.675 1.00 94.38 302 MET A C 1
ATOM 2391 O O . MET A 1 302 ? -16.513 -5.427 3.715 1.00 94.38 302 MET A O 1
ATOM 2395 N N . ASN A 1 303 ? -16.761 -3.348 4.504 1.00 91.19 303 ASN A N 1
ATOM 2396 C CA . ASN A 1 303 ? -17.703 -3.696 5.581 1.00 91.19 303 ASN A CA 1
ATOM 2397 C C . ASN A 1 303 ? -18.835 -4.641 5.171 1.00 91.19 303 ASN A C 1
ATOM 2399 O O . ASN A 1 303 ? -19.180 -5.568 5.905 1.00 91.19 303 ASN A O 1
ATOM 2403 N N . SER A 1 304 ? -19.422 -4.410 3.997 1.00 92.62 304 SER A N 1
ATOM 2404 C CA . SER A 1 304 ? -20.533 -5.208 3.466 1.00 92.62 304 SER A CA 1
ATOM 2405 C C . SER A 1 304 ? -20.091 -6.517 2.803 1.00 92.62 304 SER A C 1
ATOM 2407 O O . SER A 1 304 ? -20.933 -7.353 2.476 1.00 92.62 304 SER A O 1
ATOM 2409 N N . LEU A 1 305 ? -18.786 -6.702 2.597 1.00 92.81 305 LEU A N 1
ATOM 2410 C CA . LEU A 1 305 ? -18.197 -7.816 1.853 1.00 92.81 305 LEU A CA 1
ATOM 2411 C C . LEU A 1 305 ? -17.597 -8.885 2.769 1.00 92.81 305 LEU A C 1
ATOM 2413 O O . LEU A 1 305 ? -17.373 -10.011 2.317 1.00 92.81 305 LEU A O 1
ATOM 2417 N N . VAL A 1 306 ? -17.357 -8.560 4.044 1.00 91.00 306 VAL A N 1
ATOM 2418 C CA . VAL A 1 306 ? -16.859 -9.492 5.063 1.00 91.00 306 VAL A CA 1
ATOM 2419 C C . VAL A 1 306 ? -17.834 -9.661 6.229 1.00 91.00 306 VAL A C 1
ATOM 2421 O O . VAL A 1 306 ? -18.385 -8.674 6.719 1.00 91.00 306 VAL A O 1
ATOM 2424 N N . PRO A 1 307 ? -18.064 -10.902 6.700 1.00 91.44 307 PRO A N 1
ATOM 2425 C CA . PRO A 1 307 ? -18.881 -11.143 7.883 1.00 91.44 307 PRO A CA 1
ATOM 2426 C C . PRO A 1 307 ? -18.252 -10.582 9.163 1.00 91.44 307 PRO A C 1
ATOM 2428 O O . PRO A 1 307 ? -17.039 -10.631 9.355 1.00 91.44 307 PRO A O 1
ATOM 2431 N N . LEU A 1 308 ? -19.097 -10.152 10.101 1.00 91.12 308 LEU A N 1
ATOM 2432 C CA . LEU A 1 308 ? -18.655 -9.797 11.448 1.00 91.12 308 LEU A CA 1
ATOM 2433 C C . LEU A 1 308 ? -17.925 -10.983 12.103 1.00 91.12 308 LEU A C 1
ATOM 2435 O O . LEU A 1 308 ? -18.397 -12.121 12.045 1.00 91.12 308 LEU A O 1
ATOM 2439 N N . ASN A 1 309 ? -16.806 -10.700 12.767 1.00 89.88 309 ASN A N 1
ATOM 2440 C CA . ASN A 1 309 ? -15.902 -11.651 13.417 1.00 89.88 309 ASN A CA 1
ATOM 2441 C C . ASN A 1 309 ? -15.203 -12.648 12.477 1.00 89.88 309 ASN A C 1
ATOM 2443 O O . ASN A 1 309 ? -14.597 -13.605 12.966 1.00 89.88 309 ASN A O 1
ATOM 2447 N N . SER A 1 310 ? -15.245 -12.457 11.153 1.00 91.06 310 SER A N 1
ATOM 2448 C CA . SER A 1 310 ? -14.429 -13.279 10.256 1.00 91.06 310 SER A CA 1
ATOM 2449 C C . SER A 1 310 ? -12.943 -13.027 10.510 1.00 91.06 310 SER A C 1
ATOM 2451 O O . SER A 1 310 ? -12.528 -11.882 10.645 1.00 91.06 310 SER A O 1
ATOM 2453 N N . THR A 1 311 ? -12.138 -14.086 10.534 1.00 91.00 311 THR A N 1
ATOM 2454 C CA . THR A 1 311 ? -10.672 -14.033 10.704 1.00 91.00 311 THR A CA 1
ATOM 2455 C C . THR A 1 311 ? -9.939 -14.241 9.375 1.00 91.00 311 THR A C 1
ATOM 2457 O O . THR A 1 311 ? -8.839 -14.802 9.328 1.00 91.00 311 THR 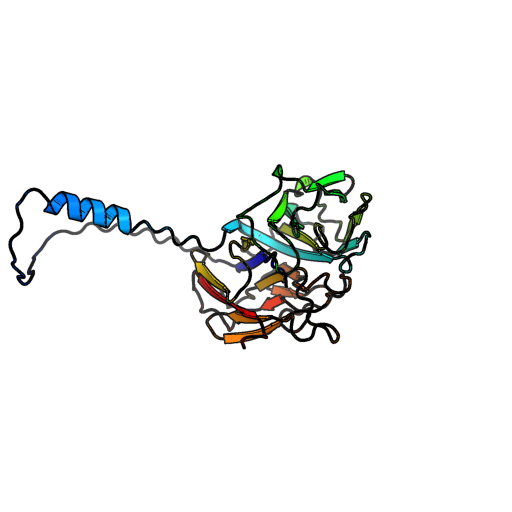A O 1
ATOM 2460 N N . GLY A 1 312 ? -10.595 -13.882 8.273 1.00 89.62 312 GLY A N 1
ATOM 2461 C CA . GLY A 1 312 ? -10.106 -14.103 6.923 1.00 89.62 312 GLY A CA 1
ATOM 2462 C C . GLY A 1 312 ? -11.159 -13.828 5.858 1.00 89.62 312 GLY A C 1
ATOM 2463 O O . GLY A 1 312 ? -12.356 -13.760 6.145 1.00 89.62 312 GLY A O 1
ATOM 2464 N N . PHE A 1 313 ? -10.700 -13.688 4.621 1.00 91.62 313 PHE A N 1
ATOM 2465 C CA . PHE A 1 313 ? -11.532 -13.516 3.437 1.00 91.62 313 PHE A CA 1
ATOM 2466 C C . PHE A 1 313 ? -10.799 -13.984 2.182 1.00 91.62 313 PHE A C 1
ATOM 2468 O O . PHE A 1 313 ? -9.582 -14.180 2.158 1.00 91.62 313 PHE A O 1
ATOM 2475 N N . PHE A 1 314 ? -11.563 -14.165 1.116 1.00 91.25 314 PHE A N 1
ATOM 2476 C CA . PHE A 1 314 ? -11.038 -14.470 -0.200 1.00 91.25 314 PHE A CA 1
ATOM 2477 C C . PHE A 1 314 ? -10.911 -13.200 -1.030 1.00 91.25 314 PHE A C 1
ATOM 2479 O O . PHE A 1 314 ? -11.840 -12.396 -1.096 1.00 91.25 314 PHE A O 1
ATOM 2486 N N . PHE A 1 315 ? -9.792 -13.067 -1.722 1.00 89.31 315 PHE A N 1
ATOM 2487 C CA . PHE A 1 315 ? -9.509 -11.961 -2.611 1.00 89.31 315 PHE A CA 1
ATOM 2488 C C . PHE A 1 315 ? -9.013 -12.489 -3.954 1.00 89.31 315 PHE A C 1
ATOM 2490 O O . PHE A 1 315 ? -8.252 -13.452 -4.011 1.00 89.31 315 PHE A O 1
ATOM 2497 N N . ARG A 1 316 ? -9.473 -11.910 -5.062 1.00 86.81 316 ARG A N 1
ATOM 2498 C CA . ARG A 1 316 ? -9.129 -12.402 -6.400 1.00 86.81 316 ARG A CA 1
ATOM 2499 C C . ARG A 1 316 ? -8.983 -11.276 -7.397 1.00 86.81 316 ARG A C 1
ATOM 2501 O O . ARG A 1 316 ? -9.788 -10.349 -7.414 1.00 86.81 316 ARG A O 1
ATOM 2508 N N . PHE A 1 317 ? -8.046 -11.484 -8.312 1.00 82.75 317 PHE A N 1
ATOM 2509 C CA . PHE A 1 317 ? -7.893 -10.691 -9.519 1.00 82.75 317 PHE A CA 1
ATOM 2510 C C . PHE A 1 317 ? -8.081 -11.552 -10.755 1.00 82.75 317 PHE A C 1
ATOM 2512 O O . PHE A 1 317 ? -7.632 -12.700 -10.819 1.00 82.75 317 PHE A O 1
ATOM 2519 N N . CYS A 1 318 ? -8.749 -10.980 -11.746 1.00 78.62 318 CYS A N 1
ATOM 2520 C CA . CYS A 1 318 ? -8.934 -11.589 -13.046 1.00 78.62 318 CYS A CA 1
ATOM 2521 C C . CYS A 1 318 ? -8.661 -10.552 -14.130 1.00 78.62 318 CYS A C 1
ATOM 2523 O O . CYS A 1 318 ? -9.377 -9.556 -14.248 1.00 78.62 318 CYS A O 1
ATOM 2525 N N . PHE A 1 319 ? -7.641 -10.812 -14.936 1.00 73.75 319 PHE A N 1
ATOM 2526 C CA . PHE A 1 319 ? -7.312 -10.001 -16.096 1.00 73.75 319 PHE A CA 1
ATOM 2527 C C . PHE A 1 319 ? -8.496 -9.933 -17.074 1.00 73.75 319 PHE A C 1
ATOM 2529 O O . PHE A 1 319 ? -9.150 -10.946 -17.339 1.00 73.75 319 PHE A O 1
ATOM 2536 N N . THR A 1 320 ? -8.795 -8.749 -17.618 1.00 67.62 320 THR A N 1
ATOM 2537 C CA . THR A 1 320 ? -9.984 -8.542 -18.471 1.00 67.62 320 THR A CA 1
ATOM 2538 C C . THR A 1 320 ? -9.952 -9.314 -19.790 1.00 67.62 320 THR A C 1
ATOM 2540 O O . THR A 1 320 ? -11.001 -9.505 -20.403 1.00 67.62 320 THR A O 1
ATOM 2543 N N . ASN A 1 321 ? -8.792 -9.821 -20.212 1.00 56.97 321 ASN A N 1
ATOM 2544 C CA . ASN A 1 321 ? -8.642 -10.599 -21.439 1.00 56.97 321 ASN A CA 1
ATOM 2545 C C . ASN A 1 321 ? -8.509 -12.102 -21.137 1.00 56.97 321 ASN A C 1
ATOM 2547 O O . ASN A 1 321 ? -7.442 -12.695 -21.280 1.00 56.97 321 ASN A O 1
ATOM 2551 N N . THR A 1 322 ? -9.607 -12.733 -20.717 1.00 43.91 322 THR A N 1
ATOM 2552 C CA . THR A 1 322 ? -9.746 -14.192 -20.833 1.00 43.91 322 THR A CA 1
ATOM 2553 C C . THR A 1 322 ? -10.393 -14.499 -22.182 1.00 43.91 322 THR A C 1
ATOM 2555 O O . THR A 1 322 ? -11.615 -14.525 -22.318 1.00 43.91 322 THR A O 1
ATOM 2558 N N . LYS A 1 323 ? -9.557 -14.660 -23.211 1.00 31.98 323 LYS A N 1
ATOM 2559 C CA . LYS A 1 323 ? -9.917 -15.456 -24.390 1.00 31.98 323 LYS A CA 1
ATOM 2560 C C . LYS A 1 323 ? -9.412 -16.874 -24.203 1.00 31.98 323 LYS A C 1
ATOM 2562 O O . LYS A 1 323 ? -8.256 -17.010 -23.748 1.00 31.98 323 LYS A O 1
#

Radius of gyration: 22.8 Å; Cα contacts (8 Å, |Δi|>4): 873; chains: 1; bounding box: 41×76×56 Å

Solvent-accessible surface area (backbone atoms only — not comparable to full-atom values): 16991 Å² total; per-residue (Å²): 72,43,67,46,36,36,49,34,42,40,39,41,66,84,89,80,91,79,88,80,88,82,89,87,80,89,86,87,88,86,81,85,87,82,87,80,92,74,69,93,79,48,63,67,55,52,54,53,51,53,64,62,64,70,66,69,75,79,86,62,64,44,73,74,46,72,48,79,46,38,16,33,37,21,29,19,46,27,21,38,32,71,46,56,79,66,65,49,59,32,59,46,68,54,62,62,86,36,46,75,73,41,26,37,41,32,34,35,32,38,12,78,35,74,72,46,52,30,37,42,69,94,39,82,46,70,53,43,82,89,28,54,49,81,52,74,30,52,34,81,69,30,50,66,15,39,37,31,52,43,84,40,38,91,56,61,50,39,79,58,41,68,42,50,42,40,48,80,60,86,62,67,61,75,42,33,39,71,47,30,40,34,44,38,38,36,32,37,29,91,88,33,51,44,30,31,42,36,38,28,37,51,64,62,56,78,62,84,42,79,43,73,49,63,87,46,74,49,36,44,46,90,35,48,26,39,40,30,30,41,32,34,26,16,32,25,34,96,89,38,74,64,33,26,33,38,35,27,44,66,82,40,80,34,30,50,34,13,13,48,24,86,59,28,24,61,37,11,8,14,36,23,22,25,33,34,43,73,62,40,59,40,42,34,96,75,21,47,56,34,78,46,32,51,34,23,19,36,19,25,33,43,33,93,62,48,62,72,59,33,35,53,51,40,39,35,42,35,56,68,73,80,125

Sequence (323 aa):
MFFERIILIVEYQYFSIVLSFQHSTLNNFNLINVFLLYEKNYFFIFLFFYFFILNTNCIGQTLYHADLYKGGVTGAGFGLDAGSNGSGVITVNIPPTSTIRKAFLISGRQGKAPDLTFFFAGNNLTFDSTKTVGTFFSSFYGDTSATHIIDVTSLINPVINSYSINISTMQQGGFNRYNEFYLYVLYEESTFPIVNSYLYINDKDFGYINYTINNISPINNLNDVGLSLFGGYICHTNIFPFDGENVYVNGNFIGLIGGNDINSGSCGGPYGDFYYENNQLFGLSDDTANAQMSGSDVLINMNSLVPLNSTGFFFRFCFTNTK

pLDDT: mean 79.66, std 23.01, range [22.0, 98.75]

Secondary structure (DSSP, 8-state):
-----EEEEEEE------------------PPP------TTSHHHHHHHHHHHT-------EEEEEEEEEEEEEEEEEEPPTT----EEEE----TT-EEEEEEEEEEEETTPPPEEEEETTEEEEE-GGGEEEEEEE-TTSSEEEEEEEE-GGG--TT--EEEEE--SPPPSSSSEEEEEEEEEEEE-TTS-EEEEEEEE----SSSEEEEEESPPPP-TTS--EEEEE-TT---SSSSTT--EEEEETTEEEEEE-S--TTB-TT---B--EEEETTEEEE-TT---BS-EEETB-EEE-TTTS-TT-SEEEEEEEES---

Foldseek 3Di:
DDDFKKKKKKFFDDDDDDDDDDDDDDDDDDDDDDDDDDDPPCPVVVVVVVVVVVPPPPPFWDFPDKDKAFWKKWKWKAFEAQFDDWKFKTFIAFAQPWAWPWKKKKWKFFAQAAKFWKDKLNDIDIFDPVQFDAAFEQDPQYGTMTMGMDTCSVSDHRVDRMMMIGGPDDTGGSGRDITMMMMMTTIHDPPWGIMIMIIITDNDYDAWDKGKQAQAFFHALVFFIKIKIWGQQLQCDPVCVQSWKFKDKQNDTAEIEEHAFPNYHRSGGQTFTWMDIRRHIQGDRPEGADRHAYYSHRMYRCSVRDDGGHRIIMIIIHGNDDD